Protein AF-A0A2G9RFX0-F1 (afdb_monomer_lite)

Organism: Aquarana catesbeiana (NCBI:txid8400)

Secondary structure (DSSP, 8-state):
-HHHHHHTT-HHHHHHHHHHHHTT-EEETTEEE---TT--------TTS-SS-HHHHHHHHHHHHHHHHHHHHHHTSS----HHHHHHHHHHHHHHHHHHHHT--TTS--SSHHHHHHHHHHHHHHHHHH--TT--EEEEEEETTEEEEEEEE-TTTTTS------S-SSS--EEEEEESS------------PPP-SS-SEEEEEEEE-S--BTTB-S-EEEEEEEEE-SSSSS-SSEEEEEEPPTT--B-HHHHHHHHHTTSSSEEEEETTTEEEEEES---S-EEEEEEE-

Foldseek 3Di:
DLLVCLVVVPCVVNVVVLVVVVVQWDQPPLATWHDDPPPDPDDCDPPPDQPDDLVRLQRLLSNLQSLLSNVVVVVVDPDPDDPVVVVVSLSRSVRSLVVNVVQADPVRAHNDPNSRVSNVNSNVSSVVVQDDPFWWKKKFKAWPVGTQDIDIDTPVCVVPDDDGDDPDPDTDMDIDMDTDGDDDDDDDDDDDDPDDPPDDQKDKDKDWDDPDQDPNDDQKIKIKIKMAGNDPDQKDAKDKDKDADDPPKDWDPVQQVVCCVVVVFVDWDADPRRMIITIHGMHRGIDMRMTMMD

pLDDT: mean 86.38, std 11.1, range [45.41, 96.12]

Radius of gyration: 25.16 Å; chains: 1; bounding box: 64×41×81 Å

InterPro domains:
  IPR008930 Terpenoid cyclases/protein prenyltransferase alpha-alpha toroid [SSF48239] (4-130)
  IPR009048 Alpha-macroglobulin, receptor-binding [PF07677] (235-291)
  IPR011626 Alpha-macroglobulin-like, TED domain [PF07678] (4-124)
  IPR036595 Alpha-macroglobulin, receptor-binding domain superfamily [G3DSA:2.60.40.690] (198-293)
  IPR036595 Alpha-macroglobulin, receptor-binding domain superfamily [SSF49410] (201-289)
  IPR050473 Alpha-2-macroglobulin/Complement system [PTHR11412] (4-286)

Structure (mmCIF, N/CA/C/O backbone):
data_AF-A0A2G9RFX0-F1
#
_entry.id   AF-A0A2G9RFX0-F1
#
loop_
_atom_site.group_PDB
_atom_site.id
_atom_site.type_symbol
_atom_site.label_atom_id
_atom_site.label_alt_id
_atom_site.label_comp_id
_atom_site.label_asym_id
_atom_site.label_entity_id
_atom_site.label_seq_id
_atom_site.pdbx_PDB_ins_code
_atom_site.Cartn_x
_atom_site.Cartn_y
_atom_site.Cartn_z
_atom_site.occupancy
_atom_site.B_iso_or_equiv
_atom_site.auth_seq_id
_atom_site.auth_comp_id
_atom_site.auth_asym_id
_atom_site.auth_atom_id
_atom_site.pdbx_PDB_model_num
ATOM 1 N N . MET A 1 1 ? 8.075 10.271 15.304 1.00 87.19 1 MET A N 1
ATOM 2 C CA . MET A 1 1 ? 8.408 10.742 16.669 1.00 87.19 1 MET A CA 1
ATOM 3 C C . MET A 1 1 ? 7.360 10.330 17.706 1.00 87.19 1 MET A C 1
ATOM 5 O O . MET A 1 1 ? 7.721 9.593 18.610 1.00 87.19 1 MET A O 1
ATOM 9 N N . LEU A 1 2 ? 6.076 10.698 17.555 1.00 92.69 2 LEU A N 1
ATOM 10 C CA . LEU A 1 2 ? 5.000 10.317 18.495 1.00 92.69 2 LEU A CA 1
ATOM 11 C C . LEU A 1 2 ? 5.008 8.823 18.878 1.00 92.69 2 LEU A C 1
ATOM 13 O O . LEU A 1 2 ? 5.023 8.480 20.059 1.00 92.69 2 LEU A O 1
ATOM 17 N N . ASN A 1 3 ? 5.032 7.933 17.879 1.00 92.56 3 ASN A N 1
ATOM 18 C CA . ASN A 1 3 ? 5.032 6.489 18.118 1.00 92.56 3 ASN A CA 1
ATOM 19 C C . ASN A 1 3 ? 6.257 6.028 18.930 1.00 92.56 3 ASN A C 1
ATOM 21 O O . ASN A 1 3 ? 6.120 5.169 19.790 1.00 92.56 3 ASN A O 1
ATOM 25 N N . ALA A 1 4 ? 7.433 6.628 18.723 1.00 94.38 4 ALA A N 1
ATOM 26 C CA . ALA A 1 4 ? 8.634 6.280 19.483 1.00 94.38 4 ALA A CA 1
ATOM 27 C C . ALA A 1 4 ? 8.479 6.633 20.971 1.00 94.38 4 ALA A C 1
ATOM 29 O O . ALA A 1 4 ? 8.714 5.781 21.822 1.00 94.38 4 ALA A O 1
ATOM 30 N N . PHE A 1 5 ? 7.988 7.837 21.286 1.00 94.56 5 PHE A N 1
ATOM 31 C CA . PHE A 1 5 ? 7.697 8.223 22.673 1.00 94.56 5 PHE A CA 1
ATOM 32 C C . PHE A 1 5 ? 6.603 7.363 23.307 1.00 94.56 5 PHE A C 1
ATOM 34 O O . PHE A 1 5 ? 6.696 7.024 24.482 1.00 94.56 5 PHE A O 1
ATOM 41 N N . THR A 1 6 ? 5.603 6.953 22.522 1.00 91.50 6 THR A N 1
ATOM 42 C CA . THR A 1 6 ? 4.553 6.036 22.991 1.00 91.50 6 THR A CA 1
ATOM 43 C C . THR A 1 6 ? 5.134 4.681 23.380 1.00 91.50 6 THR A C 1
ATOM 45 O O . THR A 1 6 ? 4.859 4.186 24.467 1.00 91.50 6 THR A O 1
ATOM 48 N N . MET A 1 7 ? 5.971 4.098 22.521 1.00 90.81 7 MET A N 1
ATOM 49 C CA . MET A 1 7 ? 6.618 2.808 22.784 1.00 90.81 7 MET A CA 1
ATOM 50 C C . MET A 1 7 ? 7.593 2.886 23.966 1.00 90.81 7 MET A C 1
ATOM 52 O O . MET A 1 7 ? 7.742 1.912 24.694 1.00 90.81 7 MET A O 1
ATOM 56 N N . ALA A 1 8 ? 8.221 4.047 24.179 1.00 92.00 8 ALA A N 1
ATOM 57 C CA . ALA A 1 8 ? 9.103 4.307 25.315 1.00 92.00 8 ALA A CA 1
ATOM 58 C C . ALA A 1 8 ? 8.360 4.649 26.625 1.00 92.00 8 ALA A C 1
ATOM 60 O O . ALA A 1 8 ? 9.007 4.800 27.656 1.00 92.00 8 ALA A O 1
ATOM 61 N N . GLY A 1 9 ? 7.030 4.803 26.605 1.00 87.81 9 GLY A N 1
ATOM 62 C CA . GLY A 1 9 ? 6.242 5.183 27.786 1.00 87.81 9 GLY A CA 1
ATOM 63 C C . GLY A 1 9 ? 6.430 6.638 28.243 1.00 87.81 9 GLY A C 1
ATOM 64 O O . GLY A 1 9 ? 6.033 6.987 29.350 1.00 87.81 9 GLY A O 1
ATOM 65 N N . LEU A 1 10 ? 7.012 7.501 27.405 1.00 91.00 10 LEU A N 1
ATOM 66 C CA . LEU A 1 10 ? 7.328 8.893 27.739 1.00 91.00 10 LEU A CA 1
ATOM 67 C C . LEU A 1 10 ? 6.124 9.815 27.467 1.00 91.00 10 LEU A C 1
ATOM 69 O O . LEU A 1 10 ? 6.067 10.509 26.445 1.00 91.00 10 LEU A O 1
ATOM 73 N N . SER A 1 11 ? 5.135 9.797 28.368 1.00 87.25 11 SER A N 1
ATOM 74 C CA . SER A 1 11 ? 3.881 10.566 28.245 1.00 87.25 11 SER A CA 1
ATOM 75 C C . SER A 1 11 ? 4.103 12.078 28.144 1.00 87.25 11 SER A C 1
ATOM 77 O O . SER A 1 11 ? 3.442 12.732 27.339 1.00 87.25 11 SER A O 1
ATOM 79 N N . GLU A 1 12 ? 5.091 12.610 28.866 1.00 92.50 12 GLU A N 1
ATOM 80 C CA . GLU A 1 12 ? 5.456 14.035 28.886 1.00 92.50 12 GLU A CA 1
ATOM 81 C C . GLU A 1 12 ? 5.779 14.606 27.495 1.00 92.50 12 GLU A C 1
ATOM 83 O O . GLU A 1 12 ? 5.426 15.744 27.190 1.00 92.50 12 GLU A O 1
ATOM 88 N N . TYR A 1 13 ? 6.379 13.797 26.615 1.00 93.69 13 TYR A N 1
ATOM 89 C CA . TYR A 1 13 ? 6.660 14.175 25.228 1.00 93.69 13 TYR A CA 1
ATOM 90 C C . TYR A 1 13 ? 5.559 13.716 24.268 1.00 93.69 13 TYR A C 1
ATOM 92 O O . TYR A 1 13 ? 5.268 14.388 23.275 1.00 93.69 13 TYR A O 1
ATOM 100 N N . ARG A 1 14 ? 4.928 12.568 24.543 1.00 92.12 14 ARG A N 1
ATOM 101 C CA . ARG A 1 14 ? 3.870 11.995 23.702 1.00 92.12 14 ARG A CA 1
ATOM 102 C C . ARG A 1 14 ? 2.624 12.878 23.672 1.00 92.12 14 ARG A C 1
ATOM 104 O O . ARG A 1 14 ? 2.133 13.189 22.590 1.00 92.12 14 ARG A O 1
ATOM 111 N N . ASP A 1 15 ? 2.103 13.257 24.831 1.00 90.69 15 ASP A N 1
ATOM 112 C CA . ASP A 1 15 ? 0.803 13.917 24.970 1.00 90.69 15 ASP A CA 1
ATOM 113 C C . ASP A 1 15 ? 0.730 15.295 24.289 1.00 90.69 15 ASP A C 1
ATOM 115 O O . ASP A 1 15 ? -0.216 15.514 23.520 1.00 90.69 15 ASP A O 1
ATOM 119 N N . PRO A 1 16 ? 1.720 16.203 24.432 1.00 94.69 16 PRO A N 1
ATOM 120 C CA . PRO A 1 16 ? 1.698 17.469 23.699 1.00 94.69 16 PRO A CA 1
ATOM 121 C C . PRO A 1 16 ? 1.815 17.268 22.181 1.00 94.69 16 PRO A C 1
ATOM 123 O O . PRO A 1 16 ? 1.144 17.959 21.408 1.00 94.69 16 PRO A O 1
ATOM 126 N N . LEU A 1 17 ? 2.615 16.294 21.727 1.00 94.12 17 LEU A N 1
ATOM 127 C CA . LEU A 1 17 ? 2.721 15.962 20.304 1.00 94.12 17 LEU A CA 1
ATOM 128 C C . LEU A 1 17 ? 1.413 15.390 19.757 1.00 94.12 17 LEU A C 1
ATOM 130 O O . LEU A 1 17 ? 0.977 15.792 18.678 1.00 94.12 17 LEU A O 1
ATOM 134 N N . LYS A 1 18 ? 0.762 14.497 20.508 1.00 92.44 18 LYS A N 1
ATOM 135 C CA . LYS A 1 18 ? -0.544 13.937 20.156 1.00 92.44 18 LYS A CA 1
ATOM 136 C C . LYS A 1 18 ? -1.582 15.046 20.030 1.00 92.44 18 LYS A C 1
ATOM 138 O O . LYS A 1 18 ? -2.282 15.096 19.025 1.00 92.44 18 LYS A O 1
ATOM 143 N N . ALA A 1 19 ? -1.642 15.971 20.988 1.00 92.88 19 ALA A N 1
ATOM 144 C CA . ALA A 1 19 ? -2.561 17.105 20.937 1.00 92.88 19 ALA A CA 1
ATOM 145 C C . ALA A 1 19 ? -2.330 17.982 19.694 1.00 92.88 19 ALA A C 1
ATOM 147 O O . ALA A 1 19 ? -3.286 18.379 19.027 1.00 92.88 19 ALA A O 1
ATOM 148 N N . LYS A 1 20 ? -1.066 18.245 19.335 1.00 94.50 20 LYS A N 1
ATOM 149 C CA . LYS A 1 20 ? -0.719 18.989 18.115 1.00 94.50 20 LYS A CA 1
ATOM 150 C C . LYS A 1 20 ? -1.147 18.248 16.845 1.00 94.50 20 LYS A C 1
ATOM 152 O O . LYS A 1 20 ? -1.668 18.879 15.932 1.00 94.50 20 LYS A O 1
ATOM 157 N N . LEU A 1 21 ? -0.949 16.932 16.787 1.00 93.25 21 LEU A N 1
ATOM 158 C CA . LEU A 1 21 ? -1.328 16.111 15.634 1.00 93.25 21 LEU A CA 1
ATOM 159 C C . LEU A 1 21 ? -2.844 15.970 15.494 1.00 93.25 21 LEU A C 1
ATOM 161 O O . LEU A 1 21 ? -3.352 16.061 14.383 1.00 93.25 21 LEU A O 1
ATOM 165 N N . MET A 1 22 ? -3.581 15.830 16.597 1.00 93.31 22 MET A N 1
ATOM 166 C CA . MET A 1 22 ? -5.048 15.769 16.562 1.00 93.31 22 MET A CA 1
ATOM 167 C C . MET A 1 22 ? -5.669 17.065 16.025 1.00 93.31 22 MET A C 1
ATOM 169 O O . MET A 1 22 ? -6.687 17.007 15.348 1.00 93.31 22 MET A O 1
ATOM 173 N N . LYS A 1 23 ? -5.034 18.228 16.237 1.00 94.50 23 LYS A N 1
ATOM 174 C CA . LYS A 1 23 ? -5.459 19.498 15.614 1.00 94.50 23 LYS A CA 1
ATOM 175 C C . LYS A 1 23 ? -5.251 19.542 14.096 1.00 94.50 23 LYS A C 1
ATOM 177 O O . LYS A 1 23 ? -5.893 20.344 13.433 1.00 94.50 23 LYS A O 1
ATOM 182 N N . LYS A 1 24 ? -4.344 18.720 13.565 1.00 94.19 24 LYS A N 1
ATOM 183 C CA . LYS A 1 24 ? -4.054 18.597 12.128 1.00 94.19 24 LYS A CA 1
ATOM 184 C C . LYS A 1 24 ? -4.773 17.413 11.474 1.00 94.19 24 LYS A C 1
ATOM 186 O O . LYS A 1 24 ? -4.497 17.104 10.321 1.00 94.19 24 LYS A O 1
ATOM 191 N N . ALA A 1 25 ? -5.625 16.710 12.218 1.00 94.25 25 ALA A N 1
ATOM 192 C CA . ALA A 1 25 ? -6.353 15.570 11.690 1.00 94.25 25 ALA A CA 1
ATOM 193 C C . ALA A 1 25 ? -7.368 16.035 10.640 1.00 94.25 25 ALA A C 1
ATOM 195 O O . ALA A 1 25 ? -8.105 16.998 10.861 1.00 94.25 25 ALA A O 1
ATOM 196 N N . ILE A 1 26 ? -7.418 15.330 9.518 1.00 93.75 26 ILE A N 1
ATOM 197 C CA . ILE A 1 26 ? -8.398 15.559 8.464 1.00 93.75 26 ILE A CA 1
ATOM 198 C C . ILE A 1 26 ? -9.572 14.629 8.736 1.00 93.75 26 ILE A C 1
ATOM 200 O O . ILE A 1 26 ? -9.393 13.419 8.851 1.00 93.75 26 ILE A O 1
ATOM 204 N N . VAL A 1 27 ? -10.770 15.202 8.856 1.00 94.38 27 VAL A N 1
ATOM 205 C CA . VAL A 1 27 ? -12.015 14.451 9.048 1.00 94.38 27 VAL A CA 1
ATOM 206 C C . VAL A 1 27 ? -12.832 14.563 7.771 1.00 94.38 27 VAL A C 1
ATOM 208 O O . VAL A 1 27 ? -13.332 15.639 7.443 1.00 94.38 27 VAL A O 1
ATOM 211 N N . LYS A 1 28 ? -12.944 13.459 7.031 1.00 89.69 28 LYS A N 1
ATOM 212 C CA . LYS A 1 28 ? -13.636 13.415 5.738 1.00 89.69 28 LYS A CA 1
ATOM 213 C C . LYS A 1 28 ? -14.320 12.064 5.545 1.00 89.69 28 LYS A C 1
ATOM 215 O O . LYS A 1 28 ? -13.748 11.031 5.882 1.00 89.69 28 LYS A O 1
ATOM 220 N N . ASP A 1 29 ? -15.547 12.065 5.026 1.00 85.88 29 ASP A N 1
ATOM 221 C CA . ASP A 1 29 ? -16.313 10.855 4.673 1.00 85.88 29 ASP A CA 1
ATOM 222 C C . ASP A 1 29 ? -16.409 9.816 5.810 1.00 85.88 29 ASP A C 1
ATOM 224 O O . ASP A 1 29 ? -16.276 8.606 5.589 1.00 85.88 29 ASP A O 1
ATOM 228 N N . GLY A 1 30 ? -16.582 10.305 7.046 1.00 87.12 30 GLY A N 1
ATOM 229 C CA . GLY A 1 30 ? -16.662 9.483 8.261 1.00 87.12 30 GLY A CA 1
ATOM 230 C C . GLY A 1 30 ? -15.339 8.828 8.673 1.00 87.12 30 GLY A C 1
ATOM 231 O O . GLY A 1 30 ? -15.341 7.881 9.456 1.00 87.12 30 GLY A O 1
ATOM 232 N N . THR A 1 31 ? -14.217 9.297 8.132 1.00 93.50 31 THR A N 1
ATOM 233 C CA . THR A 1 31 ? -12.878 8.770 8.397 1.00 93.50 31 THR A CA 1
ATOM 234 C C . THR A 1 31 ? -11.926 9.861 8.876 1.00 93.50 31 THR A C 1
ATOM 236 O O . THR A 1 31 ? -12.178 11.048 8.656 1.00 93.50 31 THR A O 1
ATOM 239 N N . ILE A 1 32 ? -10.852 9.454 9.559 1.00 95.00 32 ILE A N 1
ATOM 240 C CA . ILE A 1 32 ? -9.832 10.359 10.102 1.00 95.00 32 ILE A CA 1
ATOM 241 C C . ILE A 1 32 ? -8.459 9.946 9.582 1.00 95.00 32 ILE A C 1
ATOM 243 O O . ILE A 1 32 ? -8.074 8.784 9.721 1.00 95.00 32 ILE A O 1
ATOM 247 N N . HIS A 1 33 ? -7.695 10.896 9.053 1.00 94.44 33 HIS A N 1
ATOM 248 C CA . HIS A 1 33 ? -6.338 10.646 8.566 1.00 94.44 33 HIS A CA 1
ATOM 249 C C . HIS A 1 33 ? -5.437 11.878 8.653 1.00 94.44 33 HIS A C 1
ATOM 251 O O . HIS A 1 33 ? -5.865 12.959 9.063 1.00 94.44 33 HIS A O 1
ATOM 257 N N . TRP A 1 34 ? -4.161 11.695 8.308 1.00 93.25 34 TRP A N 1
ATOM 258 C CA . TRP A 1 34 ? -3.150 12.749 8.309 1.00 93.25 34 TRP A CA 1
ATOM 259 C C . TRP A 1 34 ? -2.421 12.802 6.974 1.00 93.25 34 TRP A C 1
ATOM 261 O O . TRP A 1 34 ? -2.008 11.776 6.434 1.00 93.25 34 TRP A O 1
ATOM 271 N N . GLU A 1 35 ? -2.215 14.022 6.491 1.00 88.94 35 GLU A N 1
ATOM 272 C CA . GLU A 1 35 ? -1.484 14.320 5.263 1.00 88.94 35 GLU A CA 1
ATOM 273 C C . GLU A 1 35 ? -0.307 15.254 5.560 1.00 88.94 35 GLU A C 1
ATOM 275 O O . GLU A 1 35 ? -0.244 15.894 6.618 1.00 88.94 35 GLU A O 1
ATOM 280 N N . ARG A 1 36 ? 0.657 15.309 4.639 1.00 85.94 36 ARG A N 1
ATOM 281 C CA . ARG A 1 36 ? 1.779 16.245 4.735 1.00 85.94 36 ARG A CA 1
ATOM 282 C C . ARG A 1 36 ? 1.368 17.626 4.221 1.00 85.94 36 ARG A C 1
ATOM 284 O O . ARG A 1 36 ? 0.564 17.739 3.305 1.00 85.94 36 ARG A O 1
ATOM 291 N N . GLU A 1 37 ? 1.935 18.677 4.808 1.00 79.88 37 GLU A N 1
ATOM 292 C CA . GLU A 1 37 ? 1.616 20.072 4.450 1.00 79.88 37 GLU A CA 1
ATOM 293 C C . GLU A 1 37 ? 2.191 20.487 3.090 1.00 79.88 37 GLU A C 1
ATOM 295 O O . GLU A 1 37 ? 1.665 21.388 2.447 1.00 79.88 37 GLU A O 1
ATOM 300 N N . ASP A 1 38 ? 3.261 19.829 2.650 1.00 70.81 38 ASP A N 1
ATOM 301 C CA . ASP A 1 38 ? 3.983 20.082 1.404 1.00 70.81 38 ASP A CA 1
ATOM 302 C C . ASP A 1 38 ? 3.454 19.249 0.230 1.00 70.81 38 ASP A C 1
ATOM 304 O O . ASP A 1 38 ? 4.170 19.036 -0.749 1.00 70.81 38 ASP A O 1
ATOM 308 N N . MET A 1 39 ? 2.216 18.749 0.312 1.00 62.34 39 MET A N 1
ATOM 309 C CA . MET A 1 39 ? 1.646 17.959 -0.771 1.00 62.34 39 MET A CA 1
ATOM 310 C C . MET A 1 39 ? 1.589 18.823 -2.043 1.00 62.34 39 MET A C 1
ATOM 312 O O . MET A 1 39 ? 0.899 19.849 -2.044 1.00 62.34 39 MET A O 1
ATOM 316 N N . PRO A 1 40 ? 2.294 18.449 -3.132 1.00 58.44 40 PRO A N 1
ATOM 317 C CA . PRO A 1 40 ? 2.108 19.130 -4.403 1.00 58.44 40 PRO A CA 1
ATOM 318 C C . PRO A 1 40 ? 0.633 19.008 -4.760 1.00 58.44 40 PRO A C 1
ATOM 320 O O . PRO A 1 40 ? 0.044 17.945 -4.552 1.00 58.44 40 PRO A O 1
ATOM 323 N N . SER A 1 41 ? 0.035 20.099 -5.246 1.00 54.97 41 SER A N 1
ATOM 324 C CA . SER A 1 41 ? -1.381 20.124 -5.601 1.00 54.97 41 SER A CA 1
ATOM 325 C C . SER A 1 41 ? -1.670 18.904 -6.462 1.00 54.97 41 SER A C 1
ATOM 327 O O . SER A 1 41 ? -1.127 18.791 -7.566 1.00 54.97 41 SER A O 1
ATOM 329 N N . LEU A 1 42 ? -2.452 17.965 -5.926 1.00 52.81 42 LEU A N 1
ATOM 330 C CA . LEU A 1 42 ? -2.857 16.783 -6.663 1.00 52.81 42 LEU A CA 1
ATOM 331 C C . LEU A 1 42 ? -3.594 17.297 -7.901 1.00 52.81 42 LEU A C 1
ATOM 333 O O . LEU A 1 42 ? -4.710 17.807 -7.810 1.00 52.81 42 LEU A O 1
ATOM 337 N N . TRP A 1 43 ? -2.955 17.184 -9.067 1.00 52.03 43 TRP A N 1
ATOM 338 C CA . TRP A 1 43 ? -3.672 17.152 -10.336 1.00 52.03 43 TRP A CA 1
ATOM 339 C C . TRP A 1 43 ? -4.804 16.130 -10.201 1.00 52.03 43 TRP A C 1
ATOM 341 O O . TRP A 1 43 ? -4.653 15.207 -9.396 1.00 52.03 43 TRP A O 1
ATOM 351 N N . PRO A 1 44 ? -5.923 16.258 -10.935 1.00 54.91 44 PRO A N 1
ATOM 352 C CA . PRO A 1 44 ? -6.998 15.274 -10.885 1.00 54.91 44 PRO A CA 1
ATOM 353 C C . PRO A 1 44 ? -6.451 13.895 -11.282 1.00 54.91 44 PRO A C 1
ATOM 355 O O . PRO A 1 44 ? -6.427 13.520 -12.452 1.00 54.91 44 PRO A O 1
ATOM 358 N N . VAL A 1 45 ? -5.960 13.147 -10.293 1.00 55.41 45 VAL A N 1
ATOM 359 C CA . VAL A 1 45 ? -5.561 11.759 -10.434 1.00 55.41 45 VAL A CA 1
ATOM 360 C C . VAL A 1 45 ? -6.859 11.008 -10.654 1.00 55.41 45 VAL A C 1
ATOM 362 O O . VAL A 1 45 ? -7.799 11.176 -9.868 1.00 55.41 45 VAL A O 1
ATOM 365 N N . PRO A 1 46 ? -6.961 10.222 -11.734 1.00 57.22 46 PRO A N 1
ATOM 366 C CA . PRO A 1 46 ? -8.153 9.439 -11.955 1.00 57.22 46 PRO A CA 1
ATOM 367 C C . PRO A 1 46 ? -8.454 8.596 -10.718 1.00 57.22 46 PRO A C 1
ATOM 369 O O . PRO A 1 46 ? -7.539 8.040 -10.111 1.00 57.22 46 PRO A O 1
ATOM 372 N N . PHE A 1 47 ? -9.733 8.477 -10.365 1.00 55.56 47 PHE A N 1
ATOM 373 C CA . PHE A 1 47 ? -10.189 7.836 -9.125 1.00 55.56 47 PHE A CA 1
ATOM 374 C C . PHE A 1 47 ? -9.710 6.379 -8.931 1.00 55.56 47 PHE A C 1
ATOM 376 O O . PHE A 1 47 ? -9.867 5.821 -7.849 1.00 55.56 47 PHE A O 1
ATOM 383 N N . PHE A 1 48 ? -9.157 5.753 -9.976 1.00 55.38 48 PHE A N 1
ATOM 384 C CA . PHE A 1 48 ? -8.574 4.410 -9.959 1.00 55.38 48 PHE A CA 1
ATOM 385 C C . PHE A 1 48 ? -7.098 4.314 -9.598 1.00 55.38 48 PHE A C 1
ATOM 387 O O . PHE A 1 48 ? -6.619 3.205 -9.354 1.00 55.38 48 PHE A O 1
ATOM 394 N N . LEU A 1 49 ? -6.347 5.412 -9.619 1.00 57.66 49 LEU A N 1
ATOM 395 C CA . LEU A 1 49 ? -4.979 5.388 -9.113 1.00 57.66 49 LEU A CA 1
ATOM 396 C C . LEU A 1 49 ? -5.005 5.398 -7.578 1.00 57.66 49 LEU A C 1
ATOM 398 O O . LEU A 1 49 ? -5.981 5.877 -6.997 1.00 57.66 49 LEU A O 1
ATOM 402 N N . PRO A 1 50 ? -3.969 4.854 -6.903 1.00 56.06 50 PRO A N 1
ATOM 403 C CA . PRO A 1 50 ? -3.872 4.923 -5.450 1.00 56.06 50 PRO A CA 1
ATOM 404 C C . PRO A 1 50 ? -4.089 6.366 -4.999 1.00 56.06 50 PRO A C 1
ATOM 406 O O . PRO A 1 50 ? -3.350 7.261 -5.403 1.00 56.06 50 PRO A O 1
ATOM 409 N N . ILE A 1 51 ? -5.142 6.576 -4.210 1.00 57.66 51 ILE A N 1
ATOM 410 C CA . ILE A 1 51 ? -5.650 7.917 -3.898 1.00 57.66 51 ILE A CA 1
ATOM 411 C C . ILE A 1 51 ? -4.625 8.693 -3.055 1.00 57.66 51 ILE A C 1
ATOM 413 O O . ILE A 1 51 ? -4.561 9.918 -3.132 1.00 57.66 51 ILE A O 1
ATOM 417 N N . TYR A 1 52 ? -3.788 7.982 -2.291 1.00 64.00 52 TYR A N 1
ATOM 418 C CA . TYR A 1 52 ? -2.830 8.574 -1.366 1.00 64.00 52 TYR A CA 1
ATOM 419 C C . TYR A 1 52 ? -1.432 7.981 -1.514 1.00 64.00 52 TYR A C 1
ATOM 421 O O . TYR A 1 52 ? -1.254 6.782 -1.755 1.00 64.00 52 TYR A O 1
ATOM 429 N N . ALA A 1 53 ? -0.432 8.848 -1.357 1.00 71.12 53 ALA A N 1
ATOM 430 C CA . ALA A 1 53 ? 0.962 8.460 -1.418 1.00 71.12 53 ALA A CA 1
ATOM 431 C C . ALA A 1 53 ? 1.370 7.619 -0.180 1.00 71.12 53 ALA A C 1
ATOM 433 O O . ALA A 1 53 ? 0.691 7.612 0.854 1.00 71.12 53 ALA A O 1
ATOM 434 N N . PRO A 1 54 ? 2.474 6.854 -0.289 1.00 79.00 54 PRO A N 1
ATOM 435 C CA . PRO A 1 54 ? 3.006 6.021 0.793 1.00 79.00 54 PRO A CA 1
ATOM 436 C C . PRO A 1 54 ? 3.104 6.722 2.159 1.00 79.00 54 PRO A C 1
ATOM 438 O O . PRO A 1 54 ? 2.724 6.167 3.190 1.00 79.00 54 PRO A O 1
ATOM 441 N N . ALA A 1 55 ? 3.558 7.977 2.172 1.00 84.69 55 ALA A N 1
ATOM 442 C CA . ALA A 1 55 ? 3.837 8.717 3.400 1.00 84.69 55 ALA A CA 1
ATOM 443 C C . ALA A 1 55 ? 2.577 8.982 4.242 1.00 84.69 55 ALA A C 1
ATOM 445 O O . ALA A 1 55 ? 2.622 8.919 5.468 1.00 84.69 55 ALA A O 1
ATOM 446 N N . GLU A 1 56 ? 1.443 9.253 3.605 1.00 88.75 56 GLU A N 1
ATOM 447 C CA . GLU A 1 56 ? 0.161 9.561 4.239 1.00 88.75 56 GLU A CA 1
ATOM 448 C C . GLU A 1 56 ? -0.419 8.303 4.903 1.00 88.75 56 GLU A C 1
ATOM 450 O O . GLU A 1 56 ? -0.891 8.341 6.048 1.00 88.75 56 GLU A O 1
ATOM 455 N N . VAL A 1 57 ? -0.282 7.157 4.223 1.00 91.69 57 VAL A N 1
ATOM 456 C CA . VAL A 1 57 ? -0.592 5.837 4.786 1.00 91.69 57 VAL A CA 1
ATOM 457 C C . VAL A 1 57 ? 0.282 5.567 6.002 1.00 91.69 57 VAL A C 1
ATOM 459 O O . VAL A 1 57 ? -0.230 5.227 7.070 1.00 91.69 57 VAL A O 1
ATOM 462 N N . GLN A 1 58 ? 1.590 5.783 5.876 1.00 91.81 58 GLN A N 1
ATOM 463 C CA . GLN A 1 58 ? 2.547 5.552 6.949 1.00 91.81 58 GLN A CA 1
ATOM 464 C C . GLN A 1 58 ? 2.267 6.420 8.186 1.00 91.81 58 GLN A C 1
ATOM 466 O O . GLN A 1 58 ? 2.240 5.911 9.310 1.00 91.81 58 GLN A O 1
ATOM 471 N N . LEU A 1 59 ? 2.039 7.725 7.996 1.00 92.31 59 LEU A N 1
ATOM 472 C CA . LEU A 1 59 ? 1.732 8.675 9.069 1.00 92.31 59 LEU A CA 1
ATOM 473 C C . LEU A 1 59 ? 0.471 8.260 9.826 1.00 92.31 59 LEU A C 1
ATOM 475 O O . LEU A 1 59 ? 0.483 8.152 11.057 1.00 92.31 59 LEU A O 1
ATOM 479 N N . THR A 1 60 ? -0.595 7.968 9.083 1.00 95.44 60 THR A N 1
ATOM 480 C CA . THR A 1 60 ? -1.884 7.565 9.646 1.00 95.44 60 THR A CA 1
ATOM 481 C C . THR A 1 60 ? -1.783 6.213 10.364 1.00 95.44 60 THR A C 1
ATOM 483 O O . THR A 1 60 ? -2.310 6.049 11.467 1.00 95.44 60 THR A O 1
ATOM 486 N N . ALA A 1 61 ? -1.020 5.263 9.815 1.00 96.06 61 ALA A N 1
ATOM 487 C CA . ALA A 1 61 ? -0.771 3.964 10.434 1.00 96.06 61 ALA A CA 1
ATOM 488 C C . ALA A 1 61 ? 0.007 4.074 11.752 1.00 96.06 61 ALA A C 1
ATOM 490 O O . ALA A 1 61 ? -0.358 3.433 12.740 1.00 96.06 61 ALA A O 1
ATOM 491 N N . TYR A 1 62 ? 1.043 4.917 11.813 1.00 95.94 62 TYR A N 1
ATOM 492 C CA . TYR A 1 62 ? 1.760 5.174 13.064 1.00 95.94 62 TYR A CA 1
ATOM 493 C C . TYR A 1 62 ? 0.882 5.842 14.120 1.00 95.94 62 TYR A C 1
ATOM 495 O O . TYR A 1 62 ? 1.070 5.579 15.310 1.00 95.94 62 TYR A O 1
ATOM 503 N N . MET A 1 63 ? -0.068 6.683 13.706 1.00 95.75 63 MET A N 1
ATOM 504 C CA . MET A 1 63 ? -1.023 7.289 14.625 1.00 95.75 63 MET A CA 1
ATOM 505 C C . MET A 1 63 ? -1.945 6.231 15.239 1.00 95.75 63 MET A C 1
ATOM 507 O O . MET A 1 63 ? -2.056 6.165 16.464 1.00 95.75 63 MET A O 1
ATOM 511 N N . LEU A 1 64 ? -2.526 5.344 14.422 1.00 96.12 64 LEU A N 1
ATOM 512 C CA . LEU A 1 64 ? -3.329 4.226 14.925 1.00 96.12 64 LEU A CA 1
ATOM 513 C C . LEU A 1 64 ? -2.505 3.311 15.842 1.00 96.12 64 LEU A C 1
ATOM 515 O O . LEU A 1 64 ? -2.952 2.971 16.935 1.00 96.12 64 LEU A O 1
ATOM 519 N N . LEU A 1 65 ? -1.280 2.960 15.441 1.00 95.38 65 LEU A N 1
ATOM 520 C CA . LEU A 1 65 ? -0.395 2.118 16.244 1.00 95.38 65 LEU A CA 1
ATOM 521 C C . LEU A 1 65 ? -0.107 2.746 17.617 1.00 95.38 65 LEU A C 1
ATOM 523 O O . LEU A 1 65 ? -0.226 2.070 18.638 1.00 95.38 65 LEU A O 1
ATOM 527 N N . SER A 1 66 ? 0.199 4.044 17.653 1.00 94.25 66 SER A N 1
ATOM 528 C CA . SER A 1 66 ? 0.402 4.796 18.895 1.00 94.25 66 SER A CA 1
ATOM 529 C C . SER A 1 66 ? -0.852 4.778 19.781 1.00 94.25 66 SER A C 1
ATOM 531 O O . SER A 1 66 ? -0.750 4.477 20.968 1.00 94.25 66 SER A O 1
ATOM 533 N N . MET A 1 67 ? -2.044 4.995 19.214 1.00 92.69 67 MET A N 1
ATOM 534 C CA . MET A 1 67 ? -3.303 4.929 19.971 1.00 92.69 67 MET A CA 1
ATOM 535 C C . MET A 1 67 ? -3.566 3.533 20.561 1.00 92.69 67 MET A C 1
ATOM 537 O O . MET A 1 67 ? -3.972 3.421 21.720 1.00 92.69 67 MET A O 1
ATOM 541 N N . THR A 1 68 ? -3.315 2.466 19.793 1.00 91.69 68 THR A N 1
ATOM 542 C CA . THR A 1 68 ? -3.503 1.086 20.276 1.00 91.69 68 THR A CA 1
ATOM 543 C C . THR A 1 68 ? -2.546 0.744 21.418 1.00 91.69 68 THR A C 1
ATOM 545 O O . THR A 1 68 ? -2.952 0.128 22.406 1.00 91.69 68 THR A O 1
ATOM 548 N N . GLU A 1 69 ? -1.291 1.190 21.326 1.00 90.12 69 GLU A N 1
ATOM 549 C CA . GLU A 1 69 ? -0.277 0.949 22.350 1.00 90.12 69 GLU A CA 1
ATOM 550 C C . GLU A 1 69 ? -0.548 1.753 23.627 1.00 90.12 69 GLU A C 1
ATOM 552 O O . GLU A 1 69 ? -0.423 1.217 24.725 1.00 90.12 69 GLU A O 1
ATOM 557 N N . GLU A 1 70 ? -1.001 3.003 23.506 1.00 87.38 70 GLU A N 1
ATOM 558 C CA . GLU A 1 70 ? -1.432 3.808 24.652 1.00 87.38 70 GLU A CA 1
ATOM 559 C C . GLU A 1 70 ? -2.533 3.097 25.447 1.00 87.38 70 GLU A C 1
ATOM 561 O O . GLU A 1 70 ? -2.436 2.969 26.666 1.00 87.38 70 GLU A O 1
ATOM 566 N N . ILE A 1 71 ? -3.559 2.570 24.773 1.00 83.75 71 ILE A N 1
ATOM 567 C CA . ILE A 1 71 ? -4.648 1.859 25.458 1.00 83.75 71 ILE A CA 1
ATOM 568 C C . ILE A 1 71 ? -4.154 0.550 26.080 1.00 83.75 71 ILE A C 1
ATOM 570 O O . ILE A 1 71 ? -4.600 0.177 27.168 1.00 83.75 71 ILE A O 1
ATOM 574 N N . ARG A 1 72 ? -3.213 -0.143 25.431 1.00 83.12 72 ARG A N 1
ATOM 575 C CA . ARG A 1 72 ? -2.576 -1.336 26.001 1.00 83.12 72 ARG A CA 1
ATOM 576 C C . ARG A 1 72 ? -1.843 -1.012 27.304 1.00 83.12 72 ARG A C 1
ATOM 578 O O . ARG A 1 72 ? -1.965 -1.771 28.260 1.00 83.12 72 ARG A O 1
ATOM 585 N N . GLN A 1 73 ? -1.113 0.100 27.350 1.00 79.25 73 GLN A N 1
ATOM 586 C CA . GLN A 1 73 ? -0.401 0.554 28.546 1.00 79.25 73 GLN A CA 1
ATOM 587 C C . GLN A 1 73 ? -1.369 0.977 29.658 1.00 79.25 73 GLN A C 1
ATOM 589 O O . GLN A 1 73 ? -1.161 0.609 30.810 1.00 79.25 73 GLN A O 1
ATOM 594 N N . LEU A 1 74 ? -2.462 1.668 29.314 1.00 75.81 74 LEU A N 1
ATOM 595 C CA . LEU A 1 74 ? -3.494 2.069 30.276 1.00 75.81 74 LEU A CA 1
ATOM 596 C C . LEU A 1 74 ? -4.188 0.869 30.932 1.00 75.81 74 LEU A C 1
ATOM 598 O O . LEU A 1 74 ? -4.417 0.895 32.133 1.00 75.81 74 LEU A O 1
ATOM 602 N N . LYS A 1 75 ? -4.461 -0.215 30.192 1.00 70.00 75 LYS A N 1
ATOM 603 C CA . LYS A 1 75 ? -5.043 -1.446 30.769 1.00 70.00 75 LYS A CA 1
ATOM 604 C C . LYS A 1 75 ? -4.145 -2.137 31.799 1.00 70.00 75 LYS A C 1
ATOM 606 O O . LYS A 1 75 ? -4.646 -2.911 32.607 1.00 70.00 75 LYS A O 1
ATOM 611 N N . ASN A 1 76 ? -2.842 -1.870 31.763 1.00 62.78 76 ASN A N 1
ATOM 612 C CA . ASN A 1 76 ? -1.878 -2.378 32.736 1.00 62.78 76 ASN A CA 1
ATOM 613 C C . ASN A 1 76 ? -1.630 -1.383 33.889 1.00 62.78 76 ASN A C 1
ATOM 615 O O . ASN A 1 76 ? -0.819 -1.670 34.766 1.00 62.78 76 ASN A O 1
ATOM 619 N N . SER A 1 77 ? -2.295 -0.222 33.881 1.00 54.81 77 SER A N 1
ATOM 620 C CA . SER A 1 77 ? -2.189 0.815 34.907 1.00 54.81 77 SER A CA 1
ATOM 621 C C . SER A 1 77 ? -3.340 0.686 35.917 1.00 54.81 77 SER A C 1
ATOM 623 O O . SER A 1 77 ? -4.479 0.474 35.507 1.00 54.81 77 SER A O 1
ATOM 625 N N . PRO A 1 78 ? -3.094 0.842 37.230 1.00 51.62 78 PRO A N 1
ATOM 626 C CA . PRO A 1 78 ? -4.115 0.729 38.279 1.00 51.62 78 PRO A CA 1
ATOM 627 C C . PRO A 1 78 ? -5.113 1.907 38.338 1.00 51.62 78 PRO A C 1
ATOM 629 O O . PRO A 1 78 ? -5.868 2.015 39.302 1.00 51.62 78 PRO A O 1
ATOM 632 N N . VAL A 1 79 ? -5.121 2.805 37.345 1.00 49.03 79 VAL A N 1
ATOM 633 C CA . VAL A 1 79 ? -5.955 4.016 37.333 1.00 49.03 79 VAL A CA 1
ATOM 634 C C . VAL A 1 79 ? -7.214 3.781 36.496 1.00 49.03 79 VAL A C 1
ATOM 636 O O . VAL A 1 79 ? -7.146 3.556 35.288 1.00 49.03 79 VAL A O 1
ATOM 639 N N . ASP A 1 80 ? -8.357 3.835 37.180 1.00 45.53 80 ASP A N 1
ATOM 640 C CA . ASP A 1 80 ? -9.725 3.661 36.680 1.00 45.53 80 ASP A CA 1
ATOM 641 C C . ASP A 1 80 ? -10.142 4.832 35.772 1.00 45.53 80 ASP A C 1
ATOM 643 O O . ASP A 1 80 ? -10.856 5.752 36.172 1.00 45.53 80 ASP A O 1
ATOM 647 N N . ASP A 1 81 ? -9.626 4.852 34.542 1.00 48.47 81 ASP A N 1
ATOM 648 C CA . ASP A 1 81 ? -9.939 5.907 33.583 1.00 48.47 81 ASP A CA 1
ATOM 649 C C . ASP A 1 81 ? -11.249 5.576 32.837 1.00 48.47 81 ASP A C 1
ATOM 651 O O . ASP A 1 81 ? -11.337 4.686 31.988 1.00 48.47 81 ASP A O 1
ATOM 655 N N . THR A 1 82 ? -12.294 6.299 33.240 1.00 51.41 82 THR A N 1
ATOM 656 C CA . THR A 1 82 ? -13.708 6.268 32.825 1.00 51.41 82 THR A CA 1
ATOM 657 C C . THR A 1 82 ? -14.047 5.611 31.466 1.00 51.41 82 THR A C 1
ATOM 659 O O . THR A 1 82 ? -13.580 5.991 30.388 1.00 51.41 82 THR A O 1
ATOM 662 N N . LYS A 1 83 ? -15.007 4.672 31.489 1.00 50.22 83 LYS A N 1
ATOM 663 C CA . LYS A 1 83 ? -15.549 3.951 30.312 1.00 50.22 83 LYS A CA 1
ATOM 664 C C . LYS A 1 83 ? -15.989 4.860 29.145 1.00 50.22 83 LYS A C 1
ATOM 666 O O . LYS A 1 83 ? -15.908 4.445 27.990 1.00 50.22 83 LYS A O 1
ATOM 671 N N . ALA A 1 84 ? -16.413 6.097 29.419 1.00 45.41 84 ALA A N 1
ATOM 672 C CA . ALA A 1 84 ? -16.839 7.067 28.403 1.00 45.41 84 ALA A CA 1
ATOM 673 C C . ALA A 1 84 ? -15.675 7.590 27.533 1.00 45.41 84 ALA A C 1
ATOM 675 O O . ALA A 1 84 ? -15.808 7.671 26.311 1.00 45.41 84 ALA A O 1
ATOM 676 N N . SER A 1 85 ? -14.509 7.854 28.138 1.00 62.44 85 SER A N 1
ATOM 677 C CA . SER A 1 85 ? -13.275 8.233 27.426 1.00 62.44 85 SER A CA 1
ATOM 678 C C . SER A 1 85 ? -12.789 7.094 26.519 1.00 62.44 85 SER A C 1
ATOM 680 O O . SER A 1 85 ? -12.349 7.310 25.388 1.00 62.44 85 SER A O 1
ATOM 682 N N . SER A 1 86 ? -12.966 5.848 26.967 1.00 68.81 86 SER A N 1
ATOM 683 C CA . SER A 1 86 ? -12.602 4.651 26.201 1.00 68.81 86 SER A CA 1
ATOM 684 C C . SER A 1 86 ? -13.452 4.463 24.936 1.00 68.81 86 SER A C 1
ATOM 686 O O . SER A 1 86 ? -12.909 4.128 23.882 1.00 68.81 86 SER A O 1
ATOM 688 N N . ALA A 1 87 ? -14.762 4.728 25.003 1.00 75.06 87 ALA A N 1
ATOM 689 C CA . ALA A 1 87 ? -15.656 4.631 23.845 1.00 75.06 87 ALA A CA 1
ATOM 690 C C . ALA A 1 87 ? -15.328 5.678 22.765 1.00 75.06 87 ALA A C 1
ATOM 692 O O . ALA A 1 87 ? -15.263 5.352 21.579 1.00 75.06 87 ALA A O 1
ATOM 693 N N . GLN A 1 88 ? -15.041 6.920 23.172 1.00 83.81 88 GLN A N 1
ATOM 694 C CA . GLN A 1 88 ? -14.624 7.983 22.252 1.00 83.81 88 GLN A CA 1
ATOM 695 C C . GLN A 1 88 ? -13.288 7.657 21.573 1.00 83.81 88 GLN A C 1
ATOM 697 O O . GLN A 1 88 ? -13.179 7.759 20.350 1.00 83.81 88 GLN A O 1
ATOM 702 N N . LYS A 1 89 ? -12.289 7.191 22.338 1.00 86.62 89 LYS A N 1
ATOM 703 C CA . LYS A 1 89 ? -11.001 6.740 21.784 1.00 86.62 89 LYS A CA 1
ATOM 704 C C . LYS A 1 89 ? -11.192 5.603 20.776 1.00 86.62 89 LYS A C 1
ATOM 706 O O . LYS A 1 89 ? -10.563 5.613 19.721 1.00 86.62 89 LYS A O 1
ATOM 711 N N . MET A 1 90 ? -12.077 4.649 21.070 1.00 87.25 90 MET A N 1
ATOM 712 C CA . MET A 1 90 ? -12.375 3.533 20.171 1.00 87.25 90 MET A CA 1
ATOM 713 C C . MET A 1 90 ? -13.071 3.979 18.881 1.00 87.25 90 MET A C 1
ATOM 715 O O . MET A 1 90 ? -12.696 3.503 17.813 1.00 87.25 90 MET A O 1
ATOM 719 N N . SER A 1 91 ? -13.999 4.937 18.957 1.00 90.00 91 SER A N 1
ATOM 720 C CA . SER A 1 91 ? -14.627 5.539 17.773 1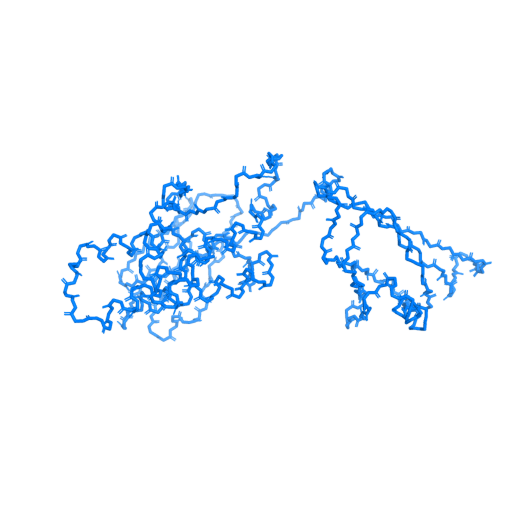.00 90.00 91 SER A CA 1
ATOM 721 C C . SER A 1 91 ? -13.603 6.238 16.873 1.00 90.00 91 SER A C 1
ATOM 723 O O . SER A 1 91 ? -13.582 6.002 15.667 1.00 90.00 91 SER A O 1
ATOM 725 N N . ILE A 1 92 ? -12.690 7.029 17.448 1.00 92.81 92 ILE A N 1
ATOM 726 C CA . ILE A 1 92 ? -11.620 7.689 16.683 1.00 92.81 92 ILE A CA 1
ATOM 727 C C . ILE A 1 92 ? -10.725 6.647 16.002 1.00 92.81 92 ILE A C 1
ATOM 729 O O . ILE A 1 92 ? -10.486 6.736 14.801 1.00 92.81 92 ILE A O 1
ATOM 733 N N . MET A 1 93 ? -10.268 5.628 16.737 1.00 94.00 93 MET A N 1
ATOM 734 C CA . MET A 1 93 ? -9.450 4.559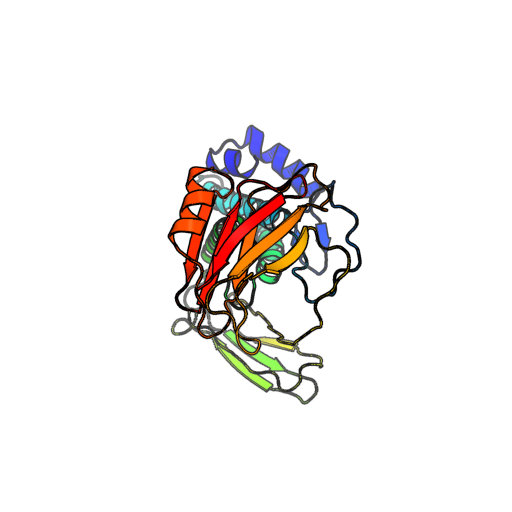 16.154 1.00 94.00 93 MET A CA 1
ATOM 735 C C . MET A 1 93 ? -10.182 3.802 15.044 1.00 94.00 93 MET A C 1
ATOM 737 O O . MET A 1 93 ? -9.549 3.459 14.052 1.00 94.00 93 MET A O 1
ATOM 741 N N . ALA A 1 94 ? -11.494 3.574 15.173 1.00 92.94 94 ALA A N 1
ATOM 742 C CA . ALA A 1 94 ? -12.291 2.953 14.120 1.00 92.94 94 ALA A CA 1
ATOM 743 C C . ALA A 1 94 ? -12.304 3.814 12.850 1.00 92.94 94 ALA A C 1
ATOM 745 O O . ALA A 1 94 ? -12.069 3.293 11.765 1.00 92.94 94 ALA A O 1
ATOM 746 N N . GLN A 1 95 ? -12.487 5.130 12.975 1.00 94.25 95 GLN A N 1
ATOM 747 C CA . GLN A 1 95 ? -12.461 6.052 11.832 1.00 94.25 95 GLN A CA 1
ATOM 748 C C . GLN A 1 95 ? -11.085 6.099 11.147 1.00 94.25 95 GLN A C 1
ATOM 750 O O . GLN A 1 95 ? -11.013 6.171 9.920 1.00 94.25 95 GLN A O 1
ATOM 755 N N . VAL A 1 96 ? -9.998 5.999 11.921 1.00 96.00 96 VAL A N 1
ATOM 756 C CA . VAL A 1 96 ? -8.628 5.892 11.388 1.00 96.00 96 VAL A CA 1
ATOM 757 C C . VAL A 1 96 ? -8.392 4.540 10.708 1.00 96.00 96 VAL A C 1
ATOM 759 O O . VAL A 1 96 ? -7.860 4.475 9.601 1.00 96.00 96 VAL A O 1
ATOM 762 N N . ALA A 1 97 ? -8.813 3.444 11.340 1.00 94.69 97 ALA A N 1
ATOM 763 C CA . ALA A 1 97 ? -8.683 2.099 10.790 1.00 94.69 97 ALA A CA 1
ATOM 764 C C . ALA A 1 97 ? -9.475 1.943 9.485 1.00 94.69 97 ALA A C 1
ATOM 766 O O . ALA A 1 97 ? -8.959 1.370 8.530 1.00 94.69 97 ALA A O 1
ATOM 767 N N . MET A 1 98 ? -10.684 2.505 9.415 1.00 91.44 98 MET A N 1
ATOM 768 C CA . MET A 1 98 ? -11.496 2.527 8.198 1.00 91.44 98 MET A CA 1
ATOM 769 C C . MET A 1 98 ? -10.808 3.292 7.069 1.00 91.44 98 MET A C 1
ATOM 771 O O . MET A 1 98 ? -10.829 2.826 5.931 1.00 91.44 98 MET A O 1
ATOM 775 N N . TRP A 1 99 ? -10.157 4.422 7.368 1.00 92.88 99 TRP A N 1
ATOM 776 C CA . TRP A 1 99 ? -9.364 5.126 6.361 1.00 92.88 99 TRP A CA 1
ATOM 777 C C . TRP A 1 99 ? -8.226 4.255 5.827 1.00 92.88 99 TRP A C 1
ATOM 779 O O . TRP A 1 99 ? -8.064 4.139 4.616 1.00 92.88 99 TRP A O 1
ATOM 789 N N . LEU A 1 100 ? -7.469 3.605 6.720 1.00 92.94 100 LEU A N 1
ATOM 790 C CA . LEU A 1 100 ? -6.356 2.733 6.340 1.00 92.94 100 LEU A CA 1
ATOM 791 C C . LEU A 1 100 ? -6.840 1.551 5.501 1.00 92.94 100 LEU A C 1
ATOM 793 O O . LEU A 1 100 ? -6.273 1.282 4.453 1.00 92.94 100 LEU A O 1
ATOM 797 N N . VAL A 1 101 ? -7.924 0.883 5.892 1.00 90.19 101 VAL A N 1
ATOM 798 C CA . VAL A 1 101 ? -8.502 -0.229 5.118 1.00 90.19 101 VAL A CA 1
ATOM 799 C C . VAL A 1 101 ? -8.848 0.201 3.690 1.00 90.19 101 VAL A C 1
ATOM 801 O O . VAL A 1 101 ? -8.617 -0.567 2.760 1.00 90.19 101 VAL A O 1
ATOM 804 N N . ARG A 1 102 ? -9.340 1.430 3.482 1.00 87.25 102 ARG A N 1
ATOM 805 C CA . ARG A 1 102 ? -9.620 1.959 2.132 1.00 87.25 102 ARG A CA 1
ATOM 806 C C . ARG A 1 102 ? -8.362 2.098 1.264 1.00 87.25 102 ARG A C 1
ATOM 808 O O . ARG A 1 102 ? -8.484 2.097 0.045 1.00 87.25 102 ARG A O 1
ATOM 815 N N . GLN A 1 103 ? -7.174 2.171 1.866 1.00 86.69 103 GLN A N 1
ATOM 816 C CA . GLN A 1 103 ? -5.888 2.203 1.153 1.00 86.69 103 GLN A CA 1
ATOM 817 C C . GLN A 1 103 ? -5.352 0.808 0.813 1.00 86.69 103 GLN A C 1
ATOM 819 O O . GLN A 1 103 ? -4.338 0.679 0.124 1.00 86.69 103 GLN A O 1
ATOM 824 N N . GLN A 1 104 ? -6.006 -0.245 1.307 1.00 85.50 104 GLN A N 1
ATOM 825 C CA . GLN A 1 104 ? -5.595 -1.616 1.072 1.00 85.50 104 GLN A CA 1
ATOM 826 C C . GLN A 1 104 ? -5.991 -2.061 -0.338 1.00 85.50 104 GLN A C 1
ATOM 828 O O . GLN A 1 104 ? -7.143 -1.948 -0.757 1.00 85.50 104 GLN A O 1
ATOM 833 N N . ASN A 1 105 ? -5.042 -2.637 -1.069 1.00 82.44 105 ASN A N 1
ATOM 834 C CA . ASN A 1 105 ? -5.315 -3.218 -2.377 1.00 82.44 105 ASN A CA 1
ATOM 835 C C . ASN A 1 105 ? -6.049 -4.572 -2.263 1.00 82.44 105 ASN A C 1
ATOM 837 O O . ASN A 1 105 ? -6.132 -5.182 -1.197 1.00 82.44 105 ASN A O 1
ATOM 841 N N . SER A 1 106 ? -6.529 -5.098 -3.394 1.00 76.69 106 SER A N 1
ATOM 842 C CA . SER A 1 106 ? -7.272 -6.375 -3.459 1.00 76.69 106 SER A CA 1
ATOM 843 C C . SER A 1 106 ? -6.497 -7.624 -3.004 1.00 76.69 106 SER A C 1
ATOM 845 O O . SER A 1 106 ? -7.075 -8.705 -2.899 1.00 76.69 106 SER A O 1
ATOM 847 N N . ARG A 1 107 ? -5.185 -7.509 -2.758 1.00 80.62 107 ARG A N 1
ATOM 848 C CA . ARG A 1 107 ? -4.313 -8.583 -2.253 1.00 80.62 107 ARG A CA 1
ATOM 849 C C . ARG A 1 107 ? -3.899 -8.370 -0.795 1.00 80.62 107 ARG A C 1
ATOM 851 O O . ARG A 1 107 ? -3.080 -9.128 -0.288 1.00 80.62 107 ARG A O 1
ATOM 858 N N . GLY A 1 108 ? -4.434 -7.348 -0.131 1.00 80.31 108 GLY A N 1
ATOM 859 C CA . GLY A 1 108 ? -4.146 -7.052 1.267 1.00 80.31 108 GLY A CA 1
ATOM 860 C C . GLY A 1 108 ? -2.918 -6.164 1.513 1.00 80.31 108 GLY A C 1
ATOM 861 O O . GLY A 1 108 ? -2.591 -5.910 2.671 1.00 80.31 108 GLY A O 1
ATOM 862 N N . GLY A 1 109 ? -2.242 -5.695 0.459 1.00 85.69 109 GLY A N 1
ATOM 863 C CA . GLY A 1 109 ? -1.056 -4.836 0.555 1.00 85.69 109 GLY A CA 1
ATOM 864 C C . GLY A 1 109 ? -1.371 -3.339 0.495 1.00 85.69 109 GLY A C 1
ATOM 865 O O . GLY A 1 109 ? -2.486 -2.943 0.163 1.00 85.69 109 GLY A O 1
ATOM 866 N N . PHE A 1 110 ? -0.359 -2.521 0.776 1.00 87.75 110 PHE A N 1
ATOM 867 C CA . PHE A 1 110 ? -0.411 -1.053 0.776 1.00 87.75 110 PHE A CA 1
ATOM 868 C C . PHE A 1 110 ? 0.592 -0.471 -0.242 1.00 87.75 110 PHE A C 1
ATOM 870 O O . PHE A 1 110 ? 1.356 -1.246 -0.824 1.00 87.75 110 PHE A O 1
ATOM 877 N N . PRO A 1 111 ? 0.596 0.856 -0.500 1.00 81.94 111 PRO A N 1
ATOM 878 C CA . PRO A 1 111 ? 1.405 1.465 -1.563 1.00 81.94 111 PRO A CA 1
ATOM 879 C C . PRO A 1 111 ? 2.909 1.158 -1.506 1.00 81.94 111 PRO A C 1
ATOM 881 O O . PRO A 1 111 ? 3.526 1.002 -2.558 1.00 81.94 111 PRO A O 1
ATOM 884 N N . SER A 1 112 ? 3.497 1.019 -0.312 1.00 82.75 112 SER A N 1
ATOM 885 C CA . SER A 1 112 ? 4.884 0.568 -0.144 1.00 82.75 112 SER A CA 1
ATOM 886 C C . SER A 1 112 ? 5.040 -0.571 0.872 1.00 82.75 112 SER A C 1
ATOM 888 O O . SER A 1 112 ? 4.146 -0.878 1.672 1.00 82.75 112 SER A O 1
ATOM 890 N N . THR A 1 113 ? 6.216 -1.207 0.865 1.00 84.69 113 THR A N 1
ATOM 891 C CA . THR A 1 113 ? 6.575 -2.280 1.805 1.00 84.69 113 THR A CA 1
ATOM 892 C C . THR A 1 113 ? 6.553 -1.804 3.258 1.00 84.69 113 THR A C 1
ATOM 894 O O . THR A 1 113 ? 6.026 -2.507 4.121 1.00 84.69 113 THR A O 1
ATOM 897 N N . GLN A 1 114 ? 7.098 -0.613 3.542 1.00 83.38 114 GLN A N 1
ATOM 898 C CA . GLN A 1 114 ? 7.121 -0.074 4.906 1.00 83.38 114 GLN A CA 1
ATOM 899 C C . GLN A 1 114 ? 5.702 0.214 5.400 1.00 83.38 114 GLN A C 1
ATOM 901 O O . GLN A 1 114 ? 5.350 -0.181 6.514 1.00 83.38 114 GLN A O 1
ATOM 906 N N . ASP A 1 115 ? 4.866 0.813 4.550 1.00 85.69 115 ASP A N 1
ATOM 907 C CA . ASP A 1 115 ? 3.474 1.115 4.892 1.00 85.69 115 ASP A CA 1
ATOM 908 C C . ASP A 1 115 ? 2.704 -0.168 5.147 1.00 85.69 115 ASP A C 1
ATOM 910 O O . ASP A 1 115 ? 1.936 -0.244 6.101 1.00 85.69 115 ASP A O 1
ATOM 914 N N . THR A 1 116 ? 2.951 -1.202 4.339 1.00 89.62 116 THR A N 1
ATOM 915 C CA . THR A 1 116 ? 2.310 -2.506 4.504 1.00 89.62 116 THR A CA 1
ATOM 916 C C . THR A 1 116 ? 2.605 -3.080 5.887 1.00 89.62 116 THR A C 1
ATOM 918 O O . THR A 1 116 ? 1.682 -3.456 6.607 1.00 89.62 116 THR A O 1
ATOM 921 N N . VAL A 1 117 ? 3.872 -3.087 6.310 1.00 92.56 117 VAL A N 1
ATOM 922 C CA . VAL A 1 117 ? 4.265 -3.626 7.621 1.00 92.56 117 VAL A CA 1
ATOM 923 C C . VAL A 1 117 ? 3.650 -2.824 8.769 1.00 92.56 117 VAL A C 1
ATOM 925 O O . VAL A 1 117 ? 3.059 -3.406 9.683 1.00 92.56 117 VAL A O 1
ATOM 928 N N . VAL A 1 118 ? 3.775 -1.494 8.744 1.00 94.00 118 VAL A N 1
ATOM 929 C CA . VAL A 1 118 ? 3.289 -0.637 9.838 1.00 94.00 118 VAL A CA 1
ATOM 930 C C . VAL A 1 118 ? 1.763 -0.659 9.908 1.00 94.00 118 VAL A C 1
ATOM 932 O O . VAL A 1 118 ? 1.207 -0.782 11.001 1.00 94.00 118 VAL A O 1
ATOM 935 N N . THR A 1 119 ? 1.083 -0.612 8.763 1.00 94.31 119 THR A N 1
ATOM 936 C CA . THR A 1 119 ? -0.382 -0.593 8.697 1.00 94.31 119 THR A CA 1
ATOM 937 C C . THR A 1 119 ? -0.985 -1.915 9.135 1.00 94.31 119 THR A C 1
ATOM 939 O O . THR A 1 119 ? -1.888 -1.913 9.969 1.00 94.31 119 THR A O 1
ATOM 942 N N . ILE A 1 120 ? -0.454 -3.052 8.670 1.00 93.81 120 ILE A N 1
ATOM 943 C CA . ILE A 1 120 ? -0.923 -4.369 9.125 1.00 93.81 120 ILE A CA 1
ATOM 944 C C . ILE A 1 120 ? -0.712 -4.514 10.634 1.00 93.81 120 ILE A C 1
ATOM 946 O O . ILE A 1 120 ? -1.612 -4.977 11.332 1.00 93.81 120 ILE A O 1
ATOM 950 N N . LYS A 1 121 ? 0.434 -4.067 11.167 1.00 94.62 121 LYS A N 1
ATOM 951 C CA . LYS A 1 121 ? 0.689 -4.088 12.614 1.00 94.62 121 LYS A CA 1
ATOM 952 C C . LYS A 1 121 ? -0.327 -3.240 13.386 1.00 94.62 121 LYS A C 1
ATOM 954 O O . LYS A 1 121 ? -0.841 -3.697 14.406 1.00 94.62 121 LYS A O 1
ATOM 959 N N . ALA A 1 122 ? -0.625 -2.033 12.907 1.00 95.06 122 ALA A N 1
ATOM 960 C CA . ALA A 1 122 ? -1.592 -1.132 13.528 1.00 95.06 122 ALA A CA 1
ATOM 961 C C . ALA A 1 122 ? -3.017 -1.711 13.501 1.00 95.06 122 ALA A C 1
ATOM 963 O O . ALA A 1 122 ? -3.680 -1.776 14.536 1.00 95.06 122 ALA A O 1
ATOM 964 N N . LEU A 1 123 ? -3.462 -2.199 12.338 1.00 94.50 123 LEU A N 1
ATOM 965 C CA . LEU A 1 123 ? -4.776 -2.816 12.160 1.00 94.50 123 LEU A CA 1
ATOM 966 C C . LEU A 1 123 ? -4.922 -4.096 12.984 1.00 94.50 123 LEU A C 1
ATOM 968 O O . LEU A 1 123 ? -5.962 -4.294 13.599 1.00 94.50 123 LEU A O 1
ATOM 972 N N . ALA A 1 124 ? -3.888 -4.936 13.067 1.00 92.75 124 ALA A N 1
ATOM 973 C CA . ALA A 1 124 ? -3.900 -6.126 13.917 1.00 92.75 124 ALA A CA 1
ATOM 974 C C . ALA A 1 124 ? -3.979 -5.763 15.409 1.00 92.75 124 ALA A C 1
ATOM 976 O O . ALA A 1 124 ? -4.736 -6.382 16.161 1.00 92.75 124 ALA A O 1
ATOM 977 N N . GLY A 1 125 ? -3.231 -4.735 15.833 1.00 92.12 125 GLY A N 1
ATOM 978 C CA . GLY A 1 125 ? -3.307 -4.183 17.185 1.00 92.12 125 GLY A CA 1
ATOM 979 C C . GLY A 1 125 ? -4.721 -3.718 17.530 1.00 92.12 125 GLY A C 1
ATOM 980 O O . GLY A 1 125 ? -5.247 -4.077 18.582 1.00 92.12 125 GLY A O 1
ATOM 981 N N . PHE A 1 126 ? -5.367 -3.006 16.606 1.00 92.44 126 PHE A N 1
ATOM 982 C CA . PHE A 1 126 ? -6.746 -2.553 16.761 1.00 92.44 126 PHE A CA 1
ATOM 983 C C . PHE A 1 126 ? -7.760 -3.709 16.720 1.00 92.44 126 PHE A C 1
ATOM 985 O O . PHE A 1 126 ? -8.612 -3.809 17.600 1.00 92.44 126 PHE A O 1
ATOM 992 N N . ALA A 1 127 ? -7.632 -4.648 15.781 1.00 90.12 127 ALA A N 1
ATOM 993 C CA . ALA A 1 127 ? -8.509 -5.813 15.653 1.00 90.12 127 ALA A CA 1
ATOM 994 C C . ALA A 1 127 ? -8.503 -6.688 16.915 1.00 90.12 127 ALA A C 1
ATOM 996 O O . ALA A 1 127 ? -9.552 -7.161 17.351 1.00 90.12 127 ALA A O 1
ATOM 997 N N . LYS A 1 128 ? -7.343 -6.839 17.571 1.00 88.94 128 LYS A N 1
ATOM 998 C CA . LYS A 1 128 ? -7.238 -7.525 18.868 1.00 88.94 128 LYS A CA 1
ATOM 999 C C . LYS A 1 128 ? -8.100 -6.865 19.949 1.00 88.94 128 LYS A C 1
ATOM 1001 O O . LYS A 1 128 ? -8.583 -7.553 20.843 1.00 88.94 128 LYS A O 1
ATOM 1006 N N . MET A 1 129 ? -8.293 -5.548 19.885 1.00 86.62 129 MET A N 1
ATOM 1007 C CA . MET A 1 129 ? -9.123 -4.804 20.837 1.00 86.62 129 MET A CA 1
ATOM 1008 C C . MET A 1 129 ? -10.621 -4.928 20.546 1.00 86.62 129 MET A C 1
ATOM 1010 O O . MET A 1 129 ? -11.410 -4.823 21.479 1.00 86.62 129 MET A O 1
ATOM 1014 N N . LEU A 1 130 ? -10.998 -5.154 19.284 1.00 86.25 130 LEU A N 1
ATOM 1015 C CA . LEU A 1 130 ? -12.388 -5.356 18.849 1.00 86.25 130 LEU A CA 1
ATOM 1016 C C . LEU A 1 130 ? -12.883 -6.793 19.045 1.00 86.25 130 LEU A C 1
ATOM 1018 O O . LEU A 1 130 ? -14.077 -7.073 18.908 1.00 86.25 130 LEU A O 1
ATOM 1022 N N . TYR A 1 131 ? -11.962 -7.711 19.337 1.00 85.62 131 TYR A N 1
ATOM 1023 C CA . TYR A 1 131 ? -12.251 -9.125 19.479 1.00 85.62 131 TYR A CA 1
ATOM 1024 C C . TYR A 1 131 ? -13.397 -9.379 20.462 1.00 85.62 131 TYR A C 1
ATOM 1026 O O . TYR A 1 131 ? -13.292 -9.092 21.655 1.00 85.62 131 TYR A O 1
ATOM 1034 N N . THR A 1 132 ? -14.469 -9.978 19.950 1.00 86.31 132 THR A N 1
ATOM 1035 C CA . THR A 1 132 ? -15.632 -10.384 20.737 1.00 86.31 132 THR A CA 1
ATOM 1036 C C . THR A 1 132 ? -15.763 -11.907 20.651 1.00 86.31 132 THR A C 1
ATOM 1038 O O . THR A 1 132 ? -15.927 -12.437 19.550 1.00 86.31 132 THR A O 1
ATOM 1041 N N . PRO A 1 133 ? -15.647 -12.648 21.770 1.00 86.75 133 PRO A N 1
ATOM 1042 C CA . PRO A 1 133 ? -15.879 -14.088 21.773 1.00 86.75 133 PRO A CA 1
ATOM 1043 C C . PRO A 1 133 ? -17.312 -14.404 21.338 1.00 86.75 133 PRO A C 1
ATOM 1045 O O . PRO A 1 133 ? -18.236 -13.699 21.730 1.00 86.75 133 PRO A O 1
ATOM 1048 N N . ASN A 1 134 ? -17.497 -15.485 20.577 1.00 88.69 134 ASN A N 1
ATOM 1049 C CA . ASN A 1 134 ? -18.817 -15.982 20.169 1.00 88.69 134 ASN A CA 1
ATOM 1050 C C . ASN A 1 134 ? -19.682 -14.963 19.397 1.00 88.69 134 ASN A C 1
ATOM 1052 O O . ASN A 1 134 ? -20.904 -15.065 19.403 1.00 88.69 134 ASN A O 1
ATOM 1056 N N . SER A 1 135 ? -19.059 -13.982 18.733 1.00 90.56 135 SER A N 1
ATOM 1057 C CA . SER A 1 135 ? -19.760 -13.033 17.867 1.00 90.56 135 SER A CA 1
ATOM 1058 C C . SER A 1 135 ? -20.386 -13.747 16.673 1.00 90.56 135 SER A C 1
ATOM 1060 O O . SER A 1 135 ? -19.703 -14.525 16.001 1.00 90.56 135 SER A O 1
ATOM 1062 N N . GLN A 1 136 ? -21.643 -13.426 16.384 1.00 93.56 136 GLN A N 1
ATOM 1063 C CA . GLN A 1 136 ? -22.369 -13.938 15.229 1.00 93.56 136 GLN A CA 1
ATOM 1064 C C . GLN A 1 136 ? -23.064 -12.785 14.512 1.00 93.56 136 GLN A C 1
ATOM 1066 O O . GLN A 1 136 ? -23.695 -11.937 15.152 1.00 93.56 136 GLN A O 1
ATOM 1071 N N . GLN A 1 137 ? -22.910 -12.746 13.192 1.00 93.81 137 GLN A N 1
ATOM 1072 C CA . GLN A 1 137 ? -23.390 -11.671 12.336 1.00 93.81 137 GLN A CA 1
ATOM 1073 C C . GLN A 1 137 ? -23.966 -12.238 11.045 1.00 93.81 137 GLN A C 1
ATOM 1075 O O . GLN A 1 137 ? -23.407 -13.161 10.455 1.00 93.81 137 GLN A O 1
ATOM 1080 N N . THR A 1 138 ? -25.058 -11.640 10.591 1.00 95.19 138 THR A N 1
ATOM 1081 C CA . THR A 1 138 ? -25.646 -11.881 9.274 1.00 95.19 138 THR A CA 1
ATOM 1082 C C . THR A 1 138 ? -25.574 -10.577 8.497 1.00 95.19 138 THR A C 1
ATOM 1084 O O . THR A 1 138 ? -26.141 -9.574 8.927 1.00 95.19 138 THR A O 1
ATOM 1087 N N . ILE A 1 139 ? -24.848 -10.577 7.382 1.00 95.38 139 ILE A N 1
ATOM 1088 C CA . ILE A 1 139 ? -24.735 -9.432 6.479 1.00 95.38 139 ILE A CA 1
ATOM 1089 C C . ILE A 1 139 ? -25.575 -9.716 5.240 1.00 95.38 139 ILE A C 1
ATOM 1091 O O . ILE A 1 139 ? -25.247 -10.615 4.468 1.00 95.38 139 ILE A O 1
ATOM 1095 N N . LYS A 1 140 ? -26.631 -8.932 5.038 1.00 95.94 140 LYS A N 1
ATOM 1096 C CA . LYS A 1 140 ? -27.470 -8.971 3.842 1.00 95.94 140 LYS A CA 1
ATOM 1097 C C . LYS A 1 140 ? -26.968 -7.939 2.845 1.00 95.94 140 LYS A C 1
ATOM 1099 O O . LYS A 1 140 ? -26.856 -6.757 3.172 1.00 95.94 140 LYS A O 1
ATOM 1104 N N . VAL A 1 141 ? -26.654 -8.388 1.638 1.00 96.12 141 VAL A N 1
ATOM 1105 C CA . VAL A 1 141 ? -26.199 -7.538 0.536 1.00 96.12 141 VAL A CA 1
ATOM 1106 C C . VAL A 1 141 ? -27.399 -7.222 -0.342 1.00 96.12 141 VAL A C 1
ATOM 1108 O O . VAL A 1 141 ? -28.029 -8.131 -0.884 1.00 96.12 141 VAL A O 1
ATOM 1111 N N . LYS A 1 142 ? -27.714 -5.937 -0.497 1.00 95.25 142 LYS A N 1
ATOM 1112 C CA . LYS A 1 142 ? -28.810 -5.457 -1.344 1.00 95.25 142 LYS A CA 1
ATOM 1113 C C . LYS A 1 142 ? -28.269 -4.609 -2.485 1.00 95.25 142 LYS A C 1
ATOM 1115 O O . LYS A 1 142 ? -27.305 -3.869 -2.301 1.00 95.25 142 LYS A O 1
ATOM 1120 N N . GLY A 1 143 ? -28.912 -4.708 -3.639 1.00 93.12 143 GLY A N 1
ATOM 1121 C CA . GLY A 1 143 ? -28.763 -3.766 -4.745 1.00 93.12 143 GLY A CA 1
ATOM 1122 C C . GLY A 1 143 ? -30.123 -3.256 -5.206 1.00 93.12 143 GLY A C 1
ATOM 1123 O O . GLY A 1 143 ? -31.152 -3.579 -4.610 1.00 93.12 143 GLY A O 1
ATOM 1124 N N . ASP A 1 144 ? -30.140 -2.521 -6.312 1.00 88.81 144 ASP A N 1
ATOM 1125 C CA . ASP A 1 144 ? -31.351 -1.877 -6.847 1.00 88.81 144 ASP A CA 1
ATOM 1126 C C . ASP A 1 144 ? -32.510 -2.851 -7.122 1.00 88.81 144 ASP A C 1
ATOM 1128 O O . ASP A 1 144 ? -33.684 -2.505 -6.995 1.00 88.81 144 ASP A O 1
ATOM 1132 N N . LYS A 1 145 ? -32.184 -4.100 -7.477 1.00 87.69 145 LYS A N 1
ATOM 1133 C CA . LYS A 1 145 ? -33.151 -5.166 -7.794 1.00 87.69 145 LYS A CA 1
ATOM 1134 C C . LYS A 1 145 ? -33.568 -6.001 -6.573 1.00 87.69 145 LYS A C 1
ATOM 1136 O O . LYS A 1 145 ? -34.292 -6.980 -6.736 1.00 87.69 145 LYS A O 1
ATOM 1141 N N . GLY A 1 146 ? -33.127 -5.632 -5.369 1.00 90.62 146 GLY A N 1
ATOM 1142 C CA . GLY A 1 146 ? -33.431 -6.329 -4.118 1.00 90.62 146 GLY A CA 1
ATOM 1143 C C . GLY A 1 146 ? -32.223 -7.031 -3.494 1.00 90.62 146 GLY A C 1
ATOM 1144 O O . GLY A 1 146 ? -31.080 -6.598 -3.637 1.00 90.62 146 GLY A O 1
ATOM 1145 N N . GLU A 1 147 ? -32.485 -8.100 -2.743 1.00 93.62 147 GLU A N 1
ATOM 1146 C CA . GLU A 1 147 ? -31.449 -8.880 -2.058 1.00 93.62 147 GLU A CA 1
ATOM 1147 C C . GLU A 1 147 ? -30.603 -9.677 -3.062 1.00 93.62 147 GLU A C 1
ATOM 1149 O O . GLU A 1 147 ? -31.130 -10.411 -3.896 1.00 93.62 147 GLU A O 1
ATOM 1154 N N . ILE A 1 148 ? -29.283 -9.514 -2.981 1.00 95.44 148 ILE A N 1
ATOM 1155 C CA . ILE A 1 148 ? -28.293 -10.184 -3.835 1.00 95.44 148 ILE A CA 1
ATOM 1156 C C . ILE A 1 148 ? -27.810 -11.472 -3.169 1.00 95.44 148 ILE A C 1
ATOM 1158 O O . ILE A 1 148 ? -27.599 -12.482 -3.838 1.00 95.44 148 ILE A O 1
ATOM 1162 N N . GLY A 1 149 ? -27.616 -11.436 -1.851 1.00 94.19 149 GLY A N 1
ATOM 1163 C CA . GLY A 1 149 ? -27.154 -12.582 -1.084 1.00 94.19 149 GLY A CA 1
ATOM 1164 C C . GLY A 1 149 ? -26.843 -12.237 0.365 1.00 94.19 149 GLY A C 1
ATOM 1165 O O . GLY A 1 149 ? -26.823 -11.068 0.753 1.00 94.19 149 GLY A O 1
ATOM 1166 N N . ASN A 1 150 ? -26.569 -13.276 1.152 1.00 94.56 150 ASN A N 1
ATOM 1167 C CA . ASN A 1 150 ? -26.320 -13.177 2.586 1.00 94.56 150 ASN A CA 1
ATOM 1168 C C . ASN A 1 150 ? -24.983 -13.819 2.952 1.00 94.56 150 ASN A C 1
ATOM 1170 O O . ASN A 1 150 ? -24.660 -14.916 2.495 1.00 94.56 150 ASN A O 1
ATOM 1174 N N . LEU A 1 151 ? -24.229 -13.154 3.823 1.00 94.62 151 LEU A N 1
ATOM 1175 C CA . LEU A 1 151 ? -22.966 -13.632 4.371 1.00 94.62 151 LEU A CA 1
ATOM 1176 C C . LEU A 1 151 ? -23.121 -13.826 5.879 1.00 94.62 151 LEU A C 1
ATOM 1178 O O . LEU A 1 151 ? -23.396 -12.876 6.608 1.00 94.62 151 LEU A O 1
ATOM 1182 N N . ASN A 1 152 ? -22.909 -15.053 6.350 1.00 93.94 152 ASN A N 1
ATOM 1183 C CA . ASN A 1 152 ? -22.981 -15.386 7.771 1.00 93.94 152 ASN A CA 1
ATOM 1184 C C . ASN A 1 152 ? -21.571 -15.501 8.346 1.00 93.94 152 ASN A C 1
ATOM 1186 O O . ASN A 1 152 ? -20.776 -16.321 7.881 1.00 93.94 152 ASN A O 1
ATOM 1190 N N . LEU A 1 153 ? -21.273 -14.696 9.362 1.00 93.00 153 LEU A N 1
ATOM 1191 C CA . LEU A 1 153 ? -20.012 -14.725 10.094 1.00 93.00 153 LEU A CA 1
ATOM 1192 C C . LEU A 1 153 ? -20.254 -15.244 11.511 1.00 93.00 153 LEU A C 1
ATOM 1194 O O . LEU A 1 153 ? -21.120 -14.749 12.230 1.00 93.00 153 LEU A O 1
ATOM 1198 N N . GLY A 1 154 ? -19.458 -16.224 11.909 1.00 92.50 154 GLY A N 1
ATOM 1199 C CA . GLY A 1 154 ? -19.492 -16.871 13.211 1.00 92.50 154 GLY A CA 1
ATOM 1200 C C . GLY A 1 154 ? -18.096 -17.321 13.649 1.00 92.50 154 GLY A C 1
ATOM 1201 O O . GLY A 1 154 ? -17.112 -17.156 12.915 1.00 92.50 154 GLY A O 1
ATOM 1202 N N . PRO A 1 155 ? -17.960 -17.878 14.862 1.00 91.06 155 PRO A N 1
ATOM 1203 C CA . PRO A 1 155 ? -16.671 -18.293 15.418 1.00 91.06 155 PRO A CA 1
ATOM 1204 C C . PRO A 1 155 ? -15.882 -19.253 14.519 1.00 91.06 155 PRO A C 1
ATOM 1206 O O . PRO A 1 155 ? -14.658 -19.143 14.432 1.00 91.06 155 PRO A O 1
ATOM 1209 N N . GLU A 1 156 ? -16.583 -20.149 13.829 1.00 91.31 156 GLU A N 1
ATOM 1210 C CA . GLU A 1 156 ? -16.043 -21.168 12.928 1.00 91.31 156 GLU A CA 1
ATOM 1211 C C . GLU A 1 156 ? -15.470 -20.618 11.616 1.00 91.31 156 GLU A C 1
ATOM 1213 O O . GLU A 1 156 ? -14.570 -21.233 11.045 1.00 91.31 156 GLU A O 1
ATOM 1218 N N . ASN A 1 157 ? -15.946 -19.466 11.133 1.00 90.75 157 ASN A N 1
ATOM 1219 C CA . ASN A 1 157 ? -15.578 -18.942 9.814 1.00 90.75 157 ASN A CA 1
ATOM 1220 C C . ASN A 1 157 ? -15.094 -17.479 9.820 1.00 90.75 157 ASN A C 1
ATOM 1222 O O . ASN A 1 157 ? -14.791 -16.940 8.761 1.00 90.75 157 ASN A O 1
ATOM 1226 N N . ARG A 1 158 ? -14.927 -16.848 10.989 1.00 86.00 158 ARG A N 1
ATOM 1227 C CA . A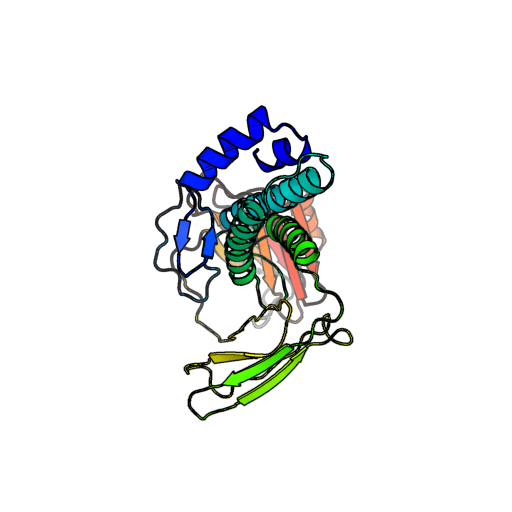RG A 1 158 ? -14.484 -15.444 11.138 1.00 86.00 158 ARG A CA 1
ATOM 1228 C C . ARG A 1 158 ? -13.142 -15.083 10.485 1.00 86.00 158 ARG A C 1
ATOM 1230 O O . ARG A 1 158 ? -12.862 -13.908 10.280 1.00 86.00 158 ARG A O 1
ATOM 1237 N N . LEU A 1 159 ? -12.271 -16.069 10.251 1.00 87.31 159 LEU A N 1
ATOM 1238 C CA . LEU A 1 159 ? -10.970 -15.875 9.590 1.00 87.31 159 LEU A CA 1
ATOM 1239 C C . LEU A 1 159 ? -11.028 -16.188 8.089 1.00 87.31 159 LEU A C 1
ATOM 1241 O O . LEU A 1 159 ? -10.054 -15.962 7.372 1.00 87.31 159 LEU A O 1
ATOM 1245 N N . VAL A 1 160 ? -12.149 -16.732 7.619 1.00 90.69 160 VAL A N 1
ATOM 1246 C CA . VAL A 1 160 ? -12.363 -17.089 6.222 1.00 90.69 160 VAL A CA 1
ATOM 1247 C C . VAL A 1 160 ? -12.965 -15.887 5.511 1.00 90.69 160 VAL A C 1
ATOM 1249 O O . VAL A 1 160 ? -13.987 -15.344 5.924 1.00 90.69 160 VAL A O 1
ATOM 1252 N N . VAL A 1 161 ? -12.330 -15.473 4.415 1.00 89.12 161 VAL A N 1
ATOM 1253 C CA . VAL A 1 161 ? -12.861 -14.402 3.569 1.00 89.12 161 VAL A CA 1
ATOM 1254 C C . VAL A 1 161 ? -14.116 -14.905 2.861 1.00 89.12 161 VAL A C 1
ATOM 1256 O O . VAL A 1 161 ? -14.029 -15.752 1.971 1.00 89.12 161 VAL A O 1
ATOM 1259 N N . GLN A 1 162 ? -15.264 -14.349 3.240 1.00 90.88 162 GLN A N 1
ATOM 1260 C CA . GLN A 1 162 ? -16.533 -14.522 2.538 1.00 90.88 162 GLN A CA 1
ATOM 1261 C C . GLN A 1 162 ? -16.607 -13.534 1.370 1.00 90.88 162 GLN A C 1
ATOM 1263 O O . GLN A 1 162 ? -16.137 -12.400 1.483 1.00 90.88 162 GLN A O 1
ATOM 1268 N N . ARG A 1 163 ? -17.174 -13.953 0.237 1.00 91.88 163 ARG A N 1
ATOM 1269 C CA . ARG A 1 163 ? -17.337 -13.100 -0.948 1.00 91.88 163 ARG A CA 1
ATOM 1270 C C . ARG A 1 163 ? -18.745 -13.228 -1.496 1.00 91.88 163 ARG A C 1
ATOM 1272 O O . ARG A 1 163 ? -19.290 -14.325 -1.528 1.00 91.88 163 ARG A O 1
ATOM 1279 N N . GLN A 1 164 ? -19.273 -12.106 -1.958 1.00 93.00 164 GLN A N 1
ATOM 1280 C CA . GLN A 1 164 ? -20.513 -12.026 -2.707 1.00 93.00 164 GLN A CA 1
ATOM 1281 C C . GLN A 1 164 ? -20.211 -11.268 -3.995 1.00 93.00 164 GLN A C 1
ATOM 1283 O O . GLN A 1 164 ? -19.747 -10.128 -3.939 1.00 93.00 164 GLN A O 1
ATOM 1288 N N . ASP A 1 165 ? -20.448 -11.905 -5.137 1.00 92.31 165 ASP A N 1
ATOM 1289 C CA . ASP A 1 165 ? -20.326 -11.229 -6.423 1.00 92.31 165 ASP A CA 1
ATOM 1290 C C . ASP A 1 165 ? -21.508 -10.274 -6.605 1.00 92.31 165 ASP A C 1
ATOM 1292 O O . ASP A 1 165 ? -22.657 -10.613 -6.295 1.00 92.31 165 ASP A O 1
ATOM 1296 N N . LEU A 1 166 ? -21.204 -9.067 -7.082 1.00 92.06 166 LEU A N 1
ATOM 1297 C CA . LEU A 1 166 ? -22.197 -8.055 -7.423 1.00 92.06 166 LEU A CA 1
ATOM 1298 C C . LEU A 1 166 ? -22.557 -8.190 -8.910 1.00 92.06 166 LEU A C 1
ATOM 1300 O O . LEU A 1 166 ? -21.654 -8.362 -9.733 1.00 92.06 166 LEU A O 1
ATOM 1304 N N . PRO A 1 167 ? -23.851 -8.128 -9.269 1.00 89.94 167 PRO A N 1
ATOM 1305 C CA . PRO A 1 167 ? -24.312 -8.437 -10.622 1.00 89.94 167 PRO A CA 1
ATOM 1306 C C . PRO A 1 167 ? -23.892 -7.392 -11.661 1.00 89.94 167 PRO A C 1
ATOM 1308 O O . PRO A 1 167 ? -23.654 -7.739 -12.816 1.00 89.94 167 PRO A O 1
ATOM 1311 N N . GLU A 1 168 ? -23.798 -6.120 -11.269 1.00 89.25 168 GLU A N 1
ATOM 1312 C CA . GLU A 1 168 ? -23.492 -5.004 -12.166 1.00 89.25 168 GLU A CA 1
ATOM 1313 C C . GLU A 1 168 ? -22.353 -4.147 -11.592 1.00 89.25 168 GLU A C 1
ATOM 1315 O O . GLU A 1 168 ? -22.220 -3.978 -10.381 1.00 89.25 168 GLU A O 1
ATOM 1320 N N . VAL A 1 169 ? -21.494 -3.595 -12.453 1.00 84.38 169 VAL A N 1
ATOM 1321 C CA . VAL A 1 169 ? -20.372 -2.746 -11.996 1.00 84.38 169 VAL A CA 1
ATOM 1322 C C . VAL A 1 169 ? -20.871 -1.400 -11.463 1.00 84.38 169 VAL A C 1
ATOM 1324 O O . VAL A 1 169 ? -20.282 -0.846 -10.539 1.00 84.38 169 VAL A O 1
ATOM 1327 N N . ILE A 1 170 ? -21.945 -0.879 -12.055 1.00 87.31 170 ILE A N 1
ATOM 1328 C CA . ILE A 1 170 ? -22.593 0.376 -11.675 1.00 87.31 170 ILE A CA 1
ATOM 1329 C C . ILE A 1 170 ? -23.911 0.018 -10.995 1.00 87.31 170 ILE A C 1
ATOM 1331 O O . ILE A 1 170 ? -24.656 -0.802 -11.523 1.00 87.31 170 ILE A O 1
ATOM 1335 N N . GLY A 1 171 ? -24.180 0.626 -9.846 1.00 87.62 171 GLY A N 1
ATOM 1336 C CA . GLY A 1 171 ? -25.414 0.438 -9.091 1.00 87.62 171 GLY A CA 1
ATOM 1337 C C . GLY A 1 171 ? -25.246 0.892 -7.648 1.00 87.62 171 GLY A C 1
ATOM 1338 O O . GLY A 1 171 ? -24.114 0.999 -7.158 1.00 87.62 171 GLY A O 1
ATOM 1339 N N . ASP A 1 172 ? -26.366 1.141 -6.978 1.00 90.88 172 ASP A N 1
ATOM 1340 C CA . ASP A 1 172 ? -26.364 1.452 -5.556 1.00 90.88 172 ASP A CA 1
ATOM 1341 C C . ASP A 1 172 ? -26.470 0.154 -4.752 1.00 90.88 172 ASP A C 1
ATOM 1343 O O . ASP A 1 172 ? -27.398 -0.646 -4.891 1.00 90.88 172 ASP A O 1
ATOM 1347 N N . TYR A 1 173 ? -25.476 -0.068 -3.895 1.00 92.50 173 TYR A N 1
ATOM 1348 C CA . TYR A 1 173 ? -25.385 -1.255 -3.055 1.00 92.50 173 TYR 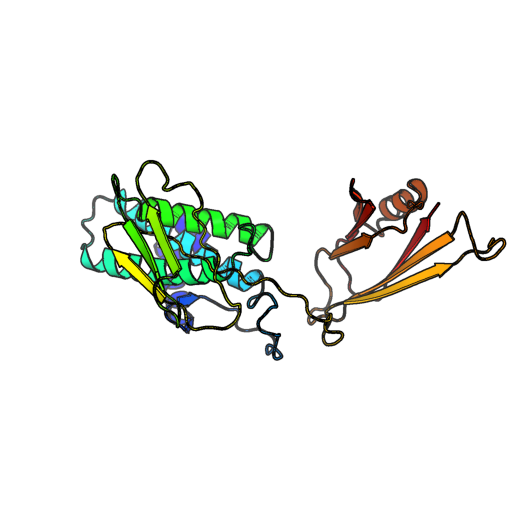A CA 1
ATOM 1349 C C . TYR A 1 173 ? -25.420 -0.861 -1.587 1.00 92.50 173 TYR A C 1
ATOM 1351 O O . TYR A 1 173 ? -24.748 0.080 -1.162 1.00 92.50 173 TYR A O 1
ATOM 1359 N N . SER A 1 174 ? -26.168 -1.616 -0.788 1.00 93.31 174 SER A N 1
ATOM 1360 C CA . SER A 1 174 ? -26.235 -1.420 0.658 1.00 93.31 174 SER A CA 1
ATOM 1361 C C . SER A 1 174 ? -26.028 -2.728 1.412 1.00 93.31 174 SER A C 1
ATOM 1363 O O . SER A 1 174 ? -26.248 -3.825 0.891 1.00 93.31 174 SER A O 1
ATOM 1365 N N . LEU A 1 175 ? -25.547 -2.595 2.648 1.00 93.69 175 LEU A N 1
ATOM 1366 C CA . LEU A 1 175 ? -25.328 -3.702 3.568 1.00 93.69 175 LEU A CA 1
ATOM 1367 C C . LEU A 1 175 ? -26.243 -3.516 4.772 1.00 93.69 175 LEU A C 1
ATOM 1369 O O . LEU A 1 175 ? -26.155 -2.503 5.465 1.00 93.69 175 LEU A O 1
ATOM 1373 N N . GLU A 1 176 ? -27.077 -4.509 5.043 1.00 94.44 176 GLU A N 1
ATOM 1374 C CA . GLU A 1 176 ? -27.821 -4.603 6.295 1.00 94.44 176 GLU A CA 1
ATOM 1375 C C . GLU A 1 176 ? -27.158 -5.642 7.186 1.00 94.44 176 GLU A C 1
ATOM 1377 O O . GLU A 1 176 ? -26.840 -6.745 6.744 1.00 94.44 176 GLU A O 1
ATOM 1382 N N . VAL A 1 177 ? -26.913 -5.281 8.441 1.00 94.00 177 VAL A N 1
ATOM 1383 C CA . VAL A 1 177 ? -26.163 -6.117 9.377 1.00 94.00 177 VAL A CA 1
ATOM 1384 C C . VAL A 1 177 ? -27.033 -6.413 10.580 1.00 94.00 177 VAL A C 1
ATOM 1386 O O . VAL A 1 177 ? -27.505 -5.503 11.257 1.00 94.00 177 VAL A O 1
ATOM 1389 N N . GLU A 1 178 ? -27.181 -7.695 10.879 1.00 94.44 178 GLU A N 1
ATOM 1390 C CA . GLU A 1 178 ? -27.863 -8.196 12.065 1.00 94.44 178 GLU A CA 1
ATOM 1391 C C . GLU A 1 178 ? -26.871 -8.971 12.941 1.00 94.44 178 GLU A C 1
ATOM 1393 O O . GLU A 1 178 ? -25.973 -9.646 12.433 1.00 94.44 178 GLU A O 1
ATOM 1398 N N . GLY A 1 179 ? -27.034 -8.899 14.264 1.00 92.31 179 GLY A N 1
ATOM 1399 C CA . GLY A 1 179 ? -26.204 -9.627 15.229 1.00 92.31 179 GLY A CA 1
ATOM 1400 C C . GLY A 1 179 ? -25.233 -8.740 16.010 1.00 92.31 179 GLY A C 1
ATOM 1401 O O . GLY A 1 179 ? -25.497 -7.564 16.252 1.00 92.31 179 GLY A O 1
ATOM 1402 N N . SER A 1 180 ? -24.119 -9.321 16.461 1.00 89.75 180 SER A N 1
ATOM 1403 C CA . SER A 1 180 ? -23.141 -8.645 17.326 1.00 89.75 180 SER A CA 1
ATOM 1404 C C . SER A 1 180 ? -21.702 -8.953 16.923 1.00 89.75 180 SER A C 1
ATOM 1406 O O . SER A 1 180 ? -21.392 -10.058 16.485 1.00 89.75 180 SER A O 1
ATOM 1408 N N . GLY A 1 181 ? -20.813 -7.973 17.095 1.00 87.44 181 GLY A N 1
ATOM 1409 C CA . GLY A 1 181 ? -19.388 -8.075 16.778 1.00 87.44 181 GLY A CA 1
ATOM 1410 C C . GLY A 1 181 ? -18.928 -7.008 15.788 1.00 87.44 181 GLY A C 1
ATOM 1411 O O . GLY A 1 181 ? -19.669 -6.077 15.472 1.00 87.44 181 GLY A O 1
ATOM 1412 N N . TRP A 1 182 ? -17.721 -7.188 15.252 1.00 86.94 182 TRP A N 1
ATOM 1413 C CA . TRP A 1 182 ? -17.123 -6.319 14.237 1.00 86.94 182 TRP A CA 1
ATOM 1414 C C . TRP A 1 182 ? -16.741 -7.136 13.007 1.00 86.94 182 TRP A C 1
ATOM 1416 O O . TRP A 1 182 ? -16.226 -8.243 13.143 1.00 86.94 182 TRP A O 1
ATOM 1426 N N . PHE A 1 183 ? -16.962 -6.578 11.821 1.00 87.50 183 PHE A N 1
ATOM 1427 C CA . PHE A 1 183 ? -16.523 -7.166 10.559 1.00 87.50 183 PHE A CA 1
ATOM 1428 C C . PHE A 1 183 ? -15.900 -6.096 9.671 1.00 87.50 183 PHE A C 1
ATOM 1430 O O . PHE A 1 183 ? -16.111 -4.897 9.864 1.00 87.50 183 PHE A O 1
ATOM 1437 N N . LEU A 1 184 ? -15.123 -6.554 8.697 1.00 86.69 184 LEU A N 1
ATOM 1438 C CA . LEU A 1 184 ? -14.544 -5.714 7.668 1.00 86.69 184 LEU A CA 1
ATOM 1439 C C . LEU A 1 184 ? -15.210 -6.041 6.338 1.00 86.69 184 LEU A C 1
ATOM 1441 O O . LEU A 1 184 ? -15.182 -7.192 5.909 1.00 86.69 184 LEU A O 1
ATOM 1445 N N . SER A 1 185 ? -15.777 -5.030 5.688 1.00 86.88 185 SER A N 1
ATOM 1446 C CA . SER A 1 185 ? -16.267 -5.149 4.318 1.00 86.88 185 SER A CA 1
ATOM 1447 C C . SER A 1 185 ? -15.334 -4.406 3.371 1.00 86.88 185 SER A C 1
ATOM 1449 O O . SER A 1 185 ? -14.954 -3.265 3.638 1.00 86.88 185 SER A O 1
ATOM 1451 N N . GLN A 1 186 ? -14.964 -5.062 2.273 1.00 85.19 186 GLN A N 1
ATOM 1452 C CA . GLN A 1 186 ? -14.150 -4.488 1.211 1.00 85.19 186 GLN A CA 1
ATOM 1453 C C . GLN A 1 186 ? -14.815 -4.775 -0.133 1.00 85.19 186 GLN A C 1
ATOM 1455 O O . GLN A 1 186 ? -15.044 -5.930 -0.487 1.00 85.19 186 GLN A O 1
ATOM 1460 N N . THR A 1 187 ? -15.049 -3.721 -0.908 1.00 85.06 187 THR A N 1
ATOM 1461 C CA . THR A 1 187 ? -15.537 -3.826 -2.284 1.00 85.06 187 THR A CA 1
ATOM 1462 C C . THR A 1 187 ? -14.368 -3.63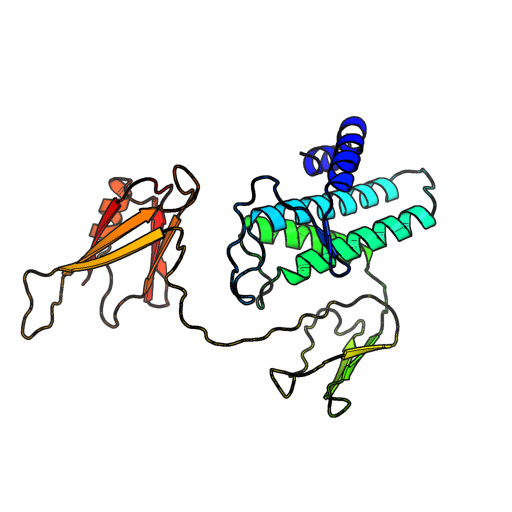3 -3.240 1.00 85.06 187 THR A C 1
ATOM 1464 O O . THR A 1 187 ? -13.569 -2.715 -3.075 1.00 85.06 187 THR A O 1
ATOM 1467 N N . THR A 1 188 ? -14.239 -4.507 -4.238 1.00 81.69 188 THR A N 1
ATOM 1468 C CA . THR A 1 188 ? -13.181 -4.421 -5.254 1.00 81.69 188 THR A CA 1
ATOM 1469 C C . THR A 1 188 ? -13.802 -4.363 -6.639 1.00 81.69 188 THR A C 1
ATOM 1471 O O . THR A 1 188 ? -14.537 -5.268 -7.019 1.00 81.69 188 THR A O 1
ATOM 1474 N N . VAL A 1 189 ? -13.429 -3.350 -7.420 1.00 83.50 189 VAL A N 1
ATOM 1475 C CA . VAL A 1 189 ? -13.776 -3.239 -8.842 1.00 83.50 189 VAL A CA 1
ATOM 1476 C C . VAL A 1 189 ? -12.502 -3.411 -9.669 1.00 83.50 189 VAL A C 1
ATOM 1478 O O . VAL A 1 189 ? -11.449 -2.885 -9.310 1.00 83.50 189 VAL A O 1
ATOM 1481 N N . LYS A 1 190 ? -12.575 -4.174 -10.764 1.00 81.06 190 LYS A N 1
ATOM 1482 C CA . LYS A 1 190 ? -11.453 -4.398 -11.688 1.00 81.06 190 LYS A CA 1
ATOM 1483 C C . LYS A 1 190 ? -11.863 -3.993 -13.096 1.00 81.06 190 LYS A C 1
ATOM 1485 O O . LYS A 1 190 ? -12.863 -4.488 -13.603 1.00 81.06 190 LYS A O 1
ATOM 1490 N N . TYR A 1 191 ? -11.077 -3.129 -13.724 1.00 81.62 191 TYR A N 1
ATOM 1491 C CA . TYR A 1 191 ? -11.280 -2.684 -15.099 1.00 81.62 191 TYR A CA 1
ATOM 1492 C C . TYR A 1 191 ? -9.952 -2.245 -15.718 1.00 81.62 191 TYR A C 1
ATOM 1494 O O . TYR A 1 191 ? -8.978 -1.997 -15.006 1.00 81.62 191 TYR A O 1
ATOM 1502 N N . ASN A 1 192 ? -9.914 -2.173 -17.047 1.00 82.44 192 ASN A N 1
ATOM 1503 C CA . ASN A 1 192 ? -8.737 -1.744 -17.796 1.00 82.44 192 ASN A CA 1
ATOM 1504 C C . ASN A 1 192 ? -8.890 -0.278 -18.204 1.00 82.44 192 ASN A C 1
ATOM 1506 O O . ASN A 1 192 ? -9.956 0.130 -18.662 1.00 82.44 192 ASN A O 1
ATOM 1510 N N . VAL A 1 193 ? -7.813 0.491 -18.077 1.00 78.75 193 VAL A N 1
ATOM 1511 C CA . VAL A 1 193 ? -7.733 1.898 -18.489 1.00 78.75 193 VAL A CA 1
ATOM 1512 C C . VAL A 1 193 ? -6.506 2.107 -19.371 1.00 78.75 193 VAL A C 1
ATOM 1514 O O . VAL A 1 193 ? -5.507 1.402 -19.196 1.00 78.75 193 VAL A O 1
ATOM 1517 N N . PRO A 1 194 ? -6.542 3.060 -20.316 1.00 80.06 194 PRO A N 1
ATOM 1518 C CA . PRO A 1 194 ? -5.336 3.474 -21.016 1.00 80.06 194 PRO A CA 1
ATOM 1519 C C . PRO A 1 194 ? -4.337 4.086 -20.024 1.00 80.06 194 PRO A C 1
ATOM 1521 O O . PRO A 1 194 ? -4.725 4.771 -19.079 1.00 80.06 194 PRO A O 1
ATOM 1524 N N . ILE A 1 195 ? -3.044 3.841 -20.245 1.00 72.00 195 ILE A N 1
ATOM 1525 C CA . ILE A 1 195 ? -1.975 4.390 -19.403 1.00 72.00 195 ILE A CA 1
ATOM 1526 C C . ILE A 1 195 ? -1.920 5.912 -19.617 1.00 72.00 195 ILE A C 1
ATOM 1528 O O . ILE A 1 195 ? -1.703 6.340 -20.757 1.00 72.00 195 ILE A O 1
ATOM 1532 N N . PRO A 1 196 ? -2.096 6.736 -18.565 1.00 70.56 196 PRO A N 1
ATOM 1533 C CA . PRO A 1 196 ? -1.910 8.178 -18.670 1.00 70.56 196 PRO A CA 1
ATOM 1534 C C . PRO A 1 196 ? -0.461 8.478 -19.065 1.00 70.56 196 PRO A C 1
ATOM 1536 O O . PRO A 1 196 ? 0.468 7.966 -18.445 1.00 70.56 196 PRO A O 1
ATOM 1539 N N . LYS A 1 197 ? -0.262 9.285 -20.111 1.00 68.44 197 LYS A N 1
ATOM 1540 C CA . LYS A 1 197 ? 1.079 9.694 -20.569 1.00 68.44 197 LYS A CA 1
ATOM 1541 C C . LYS A 1 197 ? 1.574 10.989 -19.918 1.00 68.44 197 LYS A C 1
ATOM 1543 O O . LYS A 1 197 ? 2.736 11.340 -20.079 1.00 68.44 197 LYS A O 1
ATOM 1548 N N . GLU A 1 198 ? 0.700 11.702 -19.218 1.00 69.81 198 GLU A N 1
ATOM 1549 C CA . GLU A 1 198 ? 0.998 12.996 -18.605 1.00 69.81 198 GLU A CA 1
ATOM 1550 C C . GLU A 1 198 ? 1.479 12.827 -17.156 1.00 69.81 198 GLU A C 1
ATOM 1552 O O . GLU A 1 198 ? 1.039 11.916 -16.454 1.00 69.81 198 GLU A O 1
ATOM 1557 N N . ASN A 1 199 ? 2.355 13.732 -16.704 1.00 66.12 199 ASN A N 1
ATOM 1558 C CA . ASN A 1 199 ? 2.824 13.844 -15.313 1.00 66.12 199 ASN A CA 1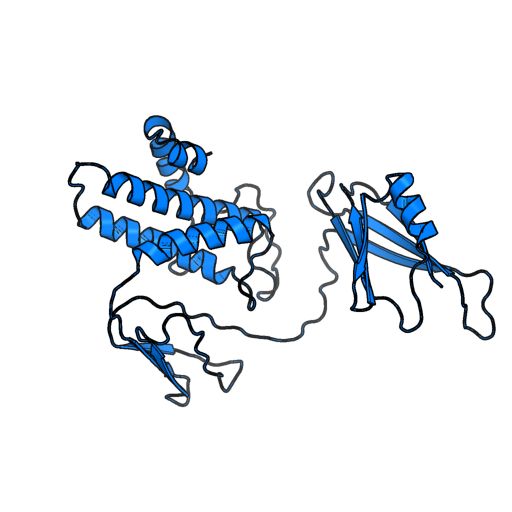
ATOM 1559 C C . ASN A 1 199 ? 3.550 12.606 -14.748 1.00 66.12 199 ASN A C 1
ATOM 1561 O O . ASN A 1 199 ? 3.516 12.354 -13.541 1.00 66.12 199 ASN A O 1
ATOM 1565 N N . ALA A 1 200 ? 4.226 11.826 -15.596 1.00 78.81 200 ALA A N 1
ATOM 1566 C CA . ALA A 1 200 ? 5.086 10.748 -15.124 1.00 78.81 200 ALA A CA 1
ATOM 1567 C C . ALA A 1 200 ? 6.309 11.323 -14.388 1.00 78.81 200 ALA A C 1
ATOM 1569 O O . ALA A 1 200 ? 7.020 12.170 -14.917 1.00 78.81 200 ALA A O 1
ATOM 1570 N N . ALA A 1 201 ? 6.598 10.819 -13.185 1.00 84.06 201 ALA A N 1
ATOM 1571 C CA . ALA A 1 201 ? 7.794 11.213 -12.430 1.00 84.06 201 ALA A CA 1
ATOM 1572 C C . ALA A 1 201 ? 9.107 10.749 -13.088 1.00 84.06 201 ALA A C 1
ATOM 1574 O O . ALA A 1 201 ? 10.189 11.132 -12.648 1.00 84.06 201 ALA A O 1
ATOM 1575 N N . PHE A 1 202 ? 9.015 9.905 -14.115 1.00 88.25 202 PHE A N 1
ATOM 1576 C CA . PHE A 1 202 ? 10.143 9.392 -14.871 1.00 88.25 202 PHE A CA 1
ATOM 1577 C C . PHE A 1 202 ? 9.837 9.423 -16.365 1.00 88.25 202 PHE A C 1
ATOM 1579 O O . PHE A 1 202 ? 8.760 9.001 -16.791 1.00 88.25 202 PHE A O 1
ATOM 1586 N N . SER A 1 203 ? 10.829 9.834 -17.147 1.00 89.31 203 SER A N 1
ATOM 1587 C CA . SER A 1 203 ? 10.877 9.596 -18.585 1.00 89.31 203 SER A CA 1
ATOM 1588 C C . SER A 1 203 ? 11.701 8.340 -18.849 1.00 89.31 203 SER A C 1
ATOM 1590 O O . SER A 1 203 ? 12.812 8.195 -18.336 1.00 89.31 203 SER A O 1
ATOM 1592 N N . LEU A 1 204 ? 11.132 7.414 -19.621 1.00 91.00 204 LEU A N 1
ATOM 1593 C CA . LEU A 1 204 ? 11.730 6.125 -19.950 1.00 91.00 204 LEU A CA 1
ATOM 1594 C C . LEU A 1 204 ? 11.736 5.945 -21.468 1.00 91.00 204 LEU A C 1
ATOM 1596 O O . LEU A 1 204 ? 10.680 5.945 -22.102 1.00 91.00 204 LEU A O 1
ATOM 1600 N N . ALA A 1 205 ? 12.917 5.728 -22.037 1.00 91.88 205 ALA A N 1
ATOM 1601 C CA . ALA A 1 205 ? 13.093 5.357 -23.433 1.00 91.88 205 ALA A CA 1
ATOM 1602 C C . ALA A 1 205 ? 13.910 4.067 -23.536 1.00 91.88 205 ALA A C 1
ATOM 1604 O O . ALA A 1 205 ? 14.835 3.832 -22.760 1.00 91.88 205 ALA A O 1
ATOM 1605 N N . VAL A 1 206 ? 13.556 3.218 -24.498 1.00 91.81 206 VAL A N 1
ATOM 1606 C CA . VAL A 1 206 ? 14.244 1.949 -24.745 1.00 91.81 206 VAL A CA 1
ATOM 1607 C C . VAL A 1 206 ? 14.612 1.882 -26.216 1.00 91.81 206 VAL A C 1
ATOM 1609 O O . VAL A 1 206 ? 13.745 1.994 -27.082 1.00 91.81 206 VAL A O 1
ATOM 1612 N N . CYS A 1 207 ? 15.896 1.675 -26.485 1.00 92.38 207 CYS A N 1
ATOM 1613 C CA . CYS A 1 207 ? 16.436 1.526 -27.829 1.00 92.38 207 CYS A CA 1
ATOM 1614 C C . CYS A 1 207 ? 17.150 0.180 -27.945 1.00 92.38 207 CYS A C 1
ATOM 1616 O O . CYS A 1 207 ? 17.986 -0.153 -27.107 1.00 92.38 207 CYS A O 1
ATOM 1618 N N . ALA A 1 208 ? 16.842 -0.575 -28.997 1.00 90.44 208 ALA A N 1
ATOM 1619 C CA . ALA A 1 208 ? 17.544 -1.804 -29.342 1.00 90.44 208 ALA A CA 1
ATOM 1620 C C . ALA A 1 208 ? 18.375 -1.578 -30.610 1.00 90.44 208 ALA A C 1
ATOM 1622 O O . ALA A 1 208 ? 17.838 -1.133 -31.625 1.00 90.44 208 ALA A O 1
ATOM 1623 N N . THR A 1 209 ? 19.671 -1.878 -30.560 1.00 89.75 209 THR A N 1
ATOM 1624 C CA . THR A 1 209 ? 20.583 -1.742 -31.704 1.00 89.75 209 THR A CA 1
ATOM 1625 C C . THR A 1 209 ? 21.332 -3.044 -31.957 1.00 89.75 209 THR A C 1
ATOM 1627 O O . THR A 1 209 ? 21.776 -3.724 -31.034 1.00 89.75 209 THR A O 1
ATOM 1630 N N . SER A 1 210 ? 21.467 -3.420 -33.228 1.00 87.19 210 SER A N 1
ATOM 1631 C CA . SER A 1 210 ? 22.237 -4.594 -33.633 1.00 87.19 210 SER A CA 1
ATOM 1632 C C . SER A 1 210 ? 22.934 -4.334 -34.955 1.00 87.19 210 SER A C 1
ATOM 1634 O O . SER A 1 210 ? 22.304 -3.899 -35.917 1.00 87.19 210 SER A O 1
ATOM 1636 N N . ASP A 1 211 ? 24.218 -4.674 -35.010 1.00 80.81 211 ASP A N 1
ATOM 1637 C CA . ASP A 1 211 ? 25.024 -4.562 -36.227 1.00 80.81 211 ASP A CA 1
ATOM 1638 C C . ASP A 1 211 ? 24.837 -5.774 -37.158 1.00 80.81 211 ASP A C 1
ATOM 1640 O O . ASP A 1 211 ? 25.308 -5.780 -38.293 1.00 80.81 211 ASP A O 1
ATOM 1644 N N . LYS A 1 212 ? 24.172 -6.837 -36.678 1.00 81.00 212 LYS A N 1
ATOM 1645 C CA . LYS A 1 212 ? 24.066 -8.138 -37.357 1.00 81.00 212 LYS A CA 1
ATOM 1646 C C . LYS A 1 212 ? 22.617 -8.617 -37.433 1.00 81.00 212 LYS A C 1
ATOM 1648 O O . LYS A 1 212 ? 22.243 -9.615 -36.820 1.00 81.00 212 LYS A O 1
ATOM 1653 N N . CYS A 1 213 ? 21.811 -7.921 -38.227 1.00 83.50 213 CYS A N 1
ATOM 1654 C CA . CYS A 1 213 ? 20.467 -8.368 -38.589 1.00 83.50 213 CYS A CA 1
ATOM 1655 C C . CYS A 1 213 ? 20.512 -9.205 -39.874 1.00 83.50 213 CYS A C 1
ATOM 1657 O O . CYS A 1 213 ? 20.935 -8.721 -40.921 1.00 83.50 213 CYS A O 1
ATOM 1659 N N . VAL A 1 214 ? 20.035 -10.449 -39.813 1.00 80.81 214 VAL A N 1
ATOM 1660 C CA . VAL A 1 214 ? 19.875 -11.327 -40.981 1.00 80.81 214 VAL A CA 1
ATOM 1661 C C . VAL A 1 214 ? 18.384 -11.534 -41.213 1.00 80.81 214 VAL A C 1
ATOM 1663 O O . VAL A 1 214 ? 17.682 -12.027 -40.334 1.00 80.81 214 VAL A O 1
ATOM 1666 N N . ASN A 1 215 ? 17.881 -11.142 -42.387 1.00 82.38 215 ASN A N 1
ATOM 1667 C CA . ASN A 1 215 ? 16.457 -11.241 -42.748 1.00 82.38 215 ASN A CA 1
ATOM 1668 C C . ASN A 1 215 ? 15.506 -10.592 -41.719 1.00 82.38 215 ASN A C 1
ATOM 1670 O O . ASN A 1 215 ? 14.428 -11.111 -41.446 1.00 82.38 215 ASN A O 1
ATOM 1674 N N . GLY A 1 216 ? 15.918 -9.473 -41.114 1.00 76.69 216 GLY A N 1
ATOM 1675 C CA . GLY A 1 216 ? 15.120 -8.763 -40.107 1.00 76.69 216 GLY A CA 1
ATOM 1676 C C . GLY A 1 216 ? 15.132 -9.389 -38.708 1.00 76.69 216 GLY A C 1
ATOM 1677 O O . GLY A 1 216 ? 14.461 -8.879 -37.818 1.00 76.69 216 GLY A O 1
ATOM 1678 N N . VAL A 1 217 ? 15.907 -10.457 -38.491 1.00 79.56 217 VAL A N 1
ATOM 1679 C CA . VAL A 1 217 ? 16.085 -11.097 -37.183 1.00 79.56 217 VAL A CA 1
ATOM 1680 C C . VAL A 1 217 ? 17.537 -10.955 -36.746 1.00 79.56 217 VAL A C 1
ATOM 1682 O O . VAL A 1 217 ? 18.466 -11.162 -37.527 1.00 79.56 217 VAL A O 1
ATOM 1685 N N . THR A 1 218 ? 17.743 -10.626 -35.477 1.00 86.38 218 THR A N 1
ATOM 1686 C CA . THR A 1 218 ? 19.065 -10.635 -34.860 1.00 86.38 218 THR A CA 1
ATOM 1687 C C . THR A 1 218 ? 19.062 -11.563 -33.662 1.00 86.38 218 THR A C 1
ATOM 1689 O O . THR A 1 218 ? 18.128 -11.554 -32.873 1.00 86.38 218 THR A O 1
ATOM 1692 N N . LYS A 1 219 ? 20.107 -12.383 -33.535 1.00 85.75 219 LYS A N 1
ATOM 1693 C CA . LYS A 1 219 ? 20.286 -13.235 -32.355 1.00 85.75 219 LYS A CA 1
ATOM 1694 C C . LYS A 1 219 ? 20.861 -12.464 -31.177 1.00 85.75 219 LYS A C 1
ATOM 1696 O O . LYS A 1 219 ? 20.728 -12.921 -30.061 1.00 85.75 219 LYS A O 1
ATOM 1701 N N . VAL A 1 220 ? 21.554 -11.351 -31.428 1.00 89.31 220 VAL A N 1
ATOM 1702 C CA . VAL A 1 220 ? 22.234 -10.588 -30.380 1.00 89.31 220 VAL A CA 1
ATOM 1703 C C . VAL A 1 220 ? 22.097 -9.101 -30.655 1.00 89.31 220 VAL A C 1
ATOM 1705 O O . VAL A 1 220 ? 22.446 -8.618 -31.738 1.00 89.31 220 VAL A O 1
ATOM 1708 N N . PHE A 1 221 ? 21.616 -8.358 -29.669 1.00 91.38 221 PHE A N 1
ATOM 1709 C CA . PHE A 1 221 ? 21.458 -6.914 -29.776 1.00 91.38 221 PHE A CA 1
ATOM 1710 C C . PHE A 1 221 ? 21.756 -6.221 -28.450 1.00 91.38 221 PHE A C 1
ATOM 1712 O O . PHE A 1 221 ? 21.589 -6.797 -27.378 1.00 91.38 221 PHE A O 1
ATOM 1719 N N . ASN A 1 222 ? 22.197 -4.971 -28.534 1.00 92.56 222 ASN A N 1
ATOM 1720 C CA . ASN A 1 222 ? 22.338 -4.094 -27.383 1.00 92.56 222 ASN A CA 1
ATOM 1721 C C . ASN A 1 222 ? 20.976 -3.487 -27.062 1.00 92.56 222 ASN A C 1
ATOM 1723 O O . ASN A 1 222 ? 20.355 -2.867 -27.926 1.00 92.56 222 ASN A O 1
ATOM 1727 N N . MET A 1 223 ? 20.525 -3.637 -25.822 1.00 93.12 223 MET A N 1
ATOM 1728 C CA . MET A 1 223 ? 19.400 -2.886 -25.286 1.00 93.12 223 MET A CA 1
ATOM 1729 C C . MET A 1 223 ? 19.937 -1.741 -24.437 1.00 93.12 223 MET A C 1
ATOM 1731 O O . MET A 1 223 ? 20.659 -1.964 -23.469 1.00 93.12 223 MET A O 1
ATOM 1735 N N . THR A 1 224 ? 19.554 -0.520 -24.791 1.00 95.25 224 THR A N 1
ATOM 1736 C CA . THR A 1 224 ? 19.842 0.686 -24.019 1.00 95.25 224 THR A CA 1
ATOM 1737 C C . THR A 1 224 ? 18.552 1.205 -23.413 1.00 95.25 224 THR A C 1
ATOM 1739 O O . THR A 1 224 ? 17.617 1.561 -24.131 1.00 95.25 224 THR A O 1
ATOM 1742 N N . VAL A 1 225 ? 18.521 1.264 -22.088 1.00 94.75 225 VAL A N 1
ATOM 1743 C CA . VAL A 1 225 ? 17.449 1.873 -21.309 1.00 94.75 225 VAL A CA 1
ATOM 1744 C C . VAL A 1 225 ? 17.905 3.253 -20.868 1.00 94.75 225 VAL A C 1
ATOM 1746 O O . VAL A 1 225 ? 18.863 3.387 -20.110 1.00 94.75 225 VAL A O 1
ATOM 1749 N N . THR A 1 226 ? 17.217 4.277 -21.346 1.00 95.06 226 THR A N 1
ATOM 1750 C CA . THR A 1 226 ? 17.429 5.668 -20.961 1.00 95.06 226 THR A CA 1
ATOM 1751 C C . THR A 1 226 ? 16.363 6.056 -19.953 1.00 95.06 226 THR A C 1
ATOM 1753 O O . THR A 1 226 ? 15.170 5.964 -20.243 1.00 95.06 226 THR A O 1
ATOM 1756 N N . LEU A 1 227 ? 16.798 6.485 -18.774 1.00 94.50 227 LEU A N 1
ATOM 1757 C CA . LEU A 1 227 ? 15.928 6.884 -17.679 1.00 94.50 227 LEU A CA 1
ATOM 1758 C C . LEU A 1 227 ? 16.293 8.291 -17.216 1.00 94.50 227 LEU A C 1
ATOM 1760 O O . LEU A 1 227 ? 17.462 8.586 -16.980 1.00 94.50 227 LEU A O 1
ATOM 1764 N N . GLU A 1 228 ? 15.289 9.138 -17.041 1.00 91.88 228 GLU A N 1
ATOM 1765 C CA . GLU A 1 228 ? 15.429 10.480 -16.484 1.00 91.88 228 GLU A CA 1
ATOM 1766 C C . GLU A 1 228 ? 14.371 10.690 -15.399 1.00 91.88 228 GLU A C 1
ATOM 1768 O O . GLU A 1 228 ? 13.206 10.331 -15.583 1.00 91.88 228 GLU A O 1
ATOM 1773 N N . TYR A 1 229 ? 14.776 11.258 -14.262 1.00 91.06 229 TYR A N 1
ATOM 1774 C CA . TYR A 1 229 ? 13.848 11.637 -13.203 1.00 91.06 229 TYR A CA 1
ATOM 1775 C C . TYR A 1 229 ? 13.299 13.039 -13.472 1.00 91.06 229 TYR A C 1
ATOM 1777 O O . TYR A 1 229 ? 14.054 13.989 -13.637 1.00 91.06 229 TYR A O 1
ATOM 1785 N N . GLN A 1 230 ? 11.974 13.152 -13.510 1.00 87.25 230 GLN A N 1
ATOM 1786 C CA . GLN A 1 230 ? 11.233 14.386 -13.793 1.00 87.25 230 GLN A CA 1
ATOM 1787 C C . GLN A 1 230 ? 10.265 14.735 -12.648 1.00 87.25 230 GLN A C 1
ATOM 1789 O O . GLN A 1 230 ? 9.304 15.479 -12.827 1.00 87.25 230 GLN A O 1
ATOM 1794 N N . GLY A 1 231 ? 10.473 14.143 -11.467 1.00 80.12 231 GLY A N 1
ATOM 1795 C CA . GLY A 1 231 ? 9.649 14.406 -10.293 1.00 80.12 231 GLY A CA 1
ATOM 1796 C C . GLY A 1 231 ? 9.991 15.723 -9.591 1.00 80.12 231 GLY A C 1
ATOM 1797 O O . GLY A 1 231 ? 10.860 16.480 -10.005 1.00 80.12 231 GLY A O 1
ATOM 1798 N N . PHE A 1 232 ? 9.294 15.990 -8.485 1.00 77.56 232 PHE A N 1
ATOM 1799 C CA . PHE A 1 232 ? 9.388 17.261 -7.753 1.00 77.56 232 PHE A CA 1
ATOM 1800 C C . PHE A 1 232 ? 10.670 17.441 -6.924 1.00 77.56 232 PHE A C 1
ATOM 1802 O O . PHE A 1 232 ? 10.919 18.532 -6.417 1.00 77.56 232 PHE A O 1
ATOM 1809 N N . LEU A 1 233 ? 11.443 16.375 -6.716 1.00 81.38 233 LEU A N 1
ATOM 1810 C CA . LEU A 1 233 ? 12.667 16.409 -5.915 1.00 81.38 233 LEU A CA 1
ATOM 1811 C C . LEU A 1 233 ? 13.899 16.605 -6.810 1.00 81.38 233 LEU A C 1
ATOM 1813 O O . LEU A 1 233 ? 13.841 16.434 -8.020 1.00 81.38 233 LEU A O 1
ATOM 1817 N N . ASN A 1 234 ? 15.051 16.902 -6.206 1.00 84.56 234 ASN A N 1
ATOM 1818 C CA . ASN A 1 234 ? 16.317 16.994 -6.952 1.00 84.56 234 ASN A CA 1
ATOM 1819 C C . ASN A 1 234 ? 16.799 15.630 -7.479 1.00 84.56 234 ASN A C 1
ATOM 1821 O O . ASN A 1 234 ? 17.591 15.560 -8.414 1.00 84.56 234 ASN A O 1
ATOM 1825 N N . ALA A 1 235 ? 16.373 14.545 -6.834 1.00 87.75 235 ALA A N 1
ATOM 1826 C CA . ALA A 1 235 ? 16.674 13.178 -7.219 1.00 87.75 235 ALA A CA 1
ATOM 1827 C C . ALA A 1 235 ? 15.588 12.247 -6.676 1.00 87.75 235 ALA A C 1
ATOM 1829 O O . ALA A 1 235 ? 14.968 12.534 -5.648 1.00 87.75 235 ALA A O 1
ATOM 1830 N N . SER A 1 236 ? 15.394 11.116 -7.343 1.00 88.69 236 SER A N 1
ATOM 1831 C CA . SER A 1 236 ? 14.628 10.001 -6.791 1.00 88.69 236 SER A CA 1
ATOM 1832 C C . SER A 1 236 ? 15.403 9.291 -5.679 1.00 88.69 236 SER A C 1
ATOM 1834 O O . SER A 1 236 ? 16.626 9.393 -5.577 1.00 88.69 236 SER A O 1
ATOM 1836 N N . ASP A 1 237 ? 14.678 8.546 -4.855 1.00 85.31 237 ASP A N 1
ATOM 1837 C CA . ASP A 1 237 ? 15.252 7.537 -3.964 1.00 85.31 237 ASP A CA 1
ATOM 1838 C C . ASP A 1 237 ? 15.488 6.226 -4.756 1.00 85.31 237 ASP A C 1
ATOM 1840 O O . ASP A 1 237 ? 15.685 6.245 -5.978 1.00 85.31 237 ASP A O 1
ATOM 1844 N N . MET A 1 238 ? 15.431 5.069 -4.093 1.00 88.69 238 MET A N 1
ATOM 1845 C CA . MET A 1 238 ? 15.533 3.766 -4.749 1.00 88.69 238 MET A CA 1
ATOM 1846 C C . MET A 1 238 ? 14.522 3.612 -5.889 1.00 88.69 238 MET A C 1
ATOM 1848 O O . MET A 1 238 ? 13.313 3.761 -5.708 1.00 88.69 238 MET A O 1
ATOM 1852 N N . THR A 1 239 ? 15.032 3.253 -7.065 1.00 91.12 239 THR A N 1
ATOM 1853 C CA . THR A 1 239 ? 14.246 3.114 -8.294 1.00 91.12 239 THR A CA 1
ATOM 1854 C C . THR A 1 239 ? 14.364 1.694 -8.833 1.00 91.12 239 THR A C 1
ATOM 1856 O O . THR A 1 239 ? 15.434 1.089 -8.793 1.00 91.12 239 THR A O 1
ATOM 1859 N N . LEU A 1 240 ? 13.254 1.156 -9.337 1.00 92.69 240 LEU A N 1
ATOM 1860 C CA . LEU A 1 240 ? 13.169 -0.187 -9.902 1.00 92.69 240 LEU A CA 1
ATOM 1861 C C . LEU A 1 240 ? 12.714 -0.100 -11.357 1.00 92.69 240 LEU A C 1
ATOM 1863 O O . LEU A 1 240 ? 11.614 0.378 -11.632 1.00 92.69 240 LEU A O 1
ATOM 1867 N N . ILE A 1 241 ? 13.539 -0.591 -12.278 1.00 93.38 241 ILE A N 1
ATOM 1868 C CA . ILE A 1 241 ? 13.167 -0.749 -13.685 1.00 93.38 241 ILE A CA 1
ATOM 1869 C C . ILE A 1 241 ? 12.714 -2.193 -13.886 1.00 93.38 241 ILE A C 1
ATOM 1871 O O . ILE A 1 241 ? 13.447 -3.123 -13.553 1.00 93.38 241 ILE A O 1
ATOM 1875 N N . LYS A 1 242 ? 11.517 -2.383 -14.446 1.00 93.31 242 LYS A N 1
ATOM 1876 C CA . LYS A 1 242 ? 10.998 -3.703 -14.823 1.00 93.31 242 LYS A CA 1
ATOM 1877 C C . LYS A 1 242 ? 10.872 -3.804 -16.331 1.00 93.31 242 LYS A C 1
ATOM 1879 O O . LYS A 1 242 ? 10.162 -3.011 -16.945 1.00 93.31 242 LYS A O 1
ATOM 1884 N N . ILE A 1 243 ? 11.541 -4.790 -16.913 1.00 91.50 243 ILE A N 1
ATOM 1885 C CA . ILE A 1 243 ? 11.584 -5.012 -18.354 1.00 91.50 243 ILE A CA 1
ATOM 1886 C C . ILE A 1 243 ? 11.019 -6.395 -18.627 1.00 91.50 243 ILE A C 1
ATOM 1888 O O . ILE A 1 243 ? 11.600 -7.410 -18.249 1.00 91.50 243 ILE A O 1
ATOM 1892 N N . ARG A 1 244 ? 9.871 -6.442 -19.299 1.00 91.31 244 ARG A N 1
ATOM 1893 C CA . ARG A 1 244 ? 9.315 -7.704 -19.777 1.00 91.31 244 ARG A CA 1
ATOM 1894 C C . ARG A 1 244 ? 10.051 -8.127 -21.042 1.00 91.31 244 ARG A C 1
ATOM 1896 O O . ARG A 1 244 ? 10.110 -7.364 -22.003 1.00 91.31 244 ARG A O 1
ATOM 1903 N N . MET A 1 245 ? 10.601 -9.334 -21.034 1.00 88.06 245 MET A N 1
ATOM 1904 C CA . MET A 1 245 ? 11.437 -9.827 -22.122 1.00 88.06 245 MET A CA 1
ATOM 1905 C C . MET A 1 245 ? 10.607 -10.244 -23.338 1.00 88.06 245 MET A C 1
ATOM 1907 O O . MET A 1 245 ? 9.459 -10.687 -23.220 1.00 88.06 245 MET A O 1
ATOM 1911 N N . LEU A 1 246 ? 11.211 -10.125 -24.523 1.00 85.62 246 LEU A N 1
ATOM 1912 C CA . LEU A 1 246 ? 10.670 -10.714 -25.744 1.00 85.62 246 LEU A CA 1
ATOM 1913 C C . LEU A 1 246 ? 10.748 -12.241 -25.653 1.00 85.62 246 LEU A C 1
ATOM 1915 O O . LEU A 1 246 ? 11.716 -12.800 -25.141 1.00 85.62 246 LEU A O 1
ATOM 1919 N N . SER A 1 247 ? 9.735 -12.930 -26.175 1.00 86.06 247 SER A N 1
ATOM 1920 C CA . SER A 1 247 ? 9.741 -14.395 -26.199 1.00 86.06 247 SER A CA 1
ATOM 1921 C C . SER A 1 247 ? 10.927 -14.916 -27.014 1.00 86.06 247 SER A C 1
ATOM 1923 O O . SER A 1 247 ? 11.127 -14.495 -28.150 1.00 86.06 247 SER A O 1
ATOM 1925 N N . GLY A 1 248 ? 11.696 -15.837 -26.429 1.00 87.25 248 GLY A N 1
ATOM 1926 C CA . GLY A 1 248 ? 12.881 -16.423 -27.062 1.00 87.25 248 GLY A CA 1
ATOM 1927 C C . GLY A 1 248 ? 14.182 -15.646 -26.856 1.00 87.25 248 GLY A C 1
ATOM 1928 O O . GLY A 1 248 ? 15.205 -16.114 -27.339 1.00 87.25 248 GLY A O 1
ATOM 1929 N N . TYR A 1 249 ? 14.156 -14.527 -26.125 1.00 88.12 249 TYR A N 1
ATOM 1930 C CA . TYR A 1 249 ? 15.348 -13.761 -25.762 1.00 88.12 249 TYR A CA 1
ATOM 1931 C C . TYR A 1 249 ? 15.556 -13.734 -24.251 1.00 88.12 249 TYR A C 1
ATOM 1933 O O . TYR A 1 249 ? 14.601 -13.810 -23.475 1.00 88.12 249 TYR A O 1
ATOM 1941 N N . ARG A 1 250 ? 16.810 -13.557 -23.846 1.00 90.88 250 ARG A N 1
ATOM 1942 C CA . ARG A 1 250 ? 17.217 -13.289 -22.465 1.00 90.88 250 ARG A CA 1
ATOM 1943 C C . ARG A 1 250 ? 18.329 -12.239 -22.432 1.00 90.88 250 ARG A C 1
ATOM 1945 O O . ARG A 1 250 ? 19.109 -12.170 -23.384 1.00 90.88 250 ARG A O 1
ATOM 1952 N N . PRO A 1 251 ? 18.433 -11.423 -21.377 1.00 92.25 251 PRO A N 1
ATOM 1953 C CA . PRO A 1 251 ? 19.580 -10.559 -21.195 1.00 92.25 251 PRO A CA 1
ATOM 1954 C C . PRO A 1 251 ? 20.832 -11.412 -20.969 1.00 92.25 251 PRO A C 1
ATOM 1956 O O . PRO A 1 251 ? 20.788 -12.514 -20.419 1.00 92.25 251 PRO A O 1
ATOM 1959 N N . ASP A 1 252 ? 21.969 -10.904 -21.419 1.00 93.38 252 ASP A N 1
ATOM 1960 C CA . ASP A 1 252 ? 23.252 -11.536 -21.179 1.00 93.38 252 ASP A CA 1
ATOM 1961 C C . ASP A 1 252 ? 23.717 -11.253 -19.747 1.00 93.38 252 ASP A C 1
ATOM 1963 O O . ASP A 1 252 ? 23.918 -10.102 -19.342 1.00 93.38 252 ASP A O 1
ATOM 1967 N N . PHE A 1 253 ? 23.935 -12.333 -18.999 1.00 91.88 253 PHE A N 1
ATOM 1968 C CA . PHE A 1 253 ? 24.335 -12.299 -17.596 1.00 91.88 253 PHE A CA 1
ATOM 1969 C C . PHE A 1 253 ? 25.617 -11.488 -17.350 1.00 91.88 253 PHE A C 1
ATOM 1971 O O . PHE A 1 253 ? 25.712 -10.766 -16.356 1.00 91.88 253 PHE A O 1
ATOM 1978 N N . TRP A 1 254 ? 26.614 -11.595 -18.234 1.00 94.06 254 TRP A N 1
ATOM 1979 C CA . TRP A 1 254 ? 27.902 -10.932 -18.030 1.00 94.06 254 TRP A CA 1
ATOM 1980 C C . TRP A 1 254 ? 27.798 -9.424 -18.227 1.00 94.06 254 TRP A C 1
ATOM 1982 O O . TRP A 1 254 ? 28.334 -8.678 -17.409 1.00 94.06 254 TRP A O 1
ATOM 1992 N N . SER A 1 255 ? 27.047 -8.980 -19.236 1.00 94.69 255 SER A N 1
ATOM 1993 C CA . SER A 1 255 ? 26.807 -7.555 -19.480 1.00 94.69 255 SER A CA 1
ATOM 1994 C C . SER A 1 255 ? 26.054 -6.871 -18.329 1.00 94.69 255 SER A C 1
ATOM 1996 O O . SER A 1 255 ? 26.396 -5.756 -17.939 1.00 94.69 255 SER A O 1
ATOM 1998 N N . LEU A 1 256 ? 25.083 -7.553 -17.708 1.00 94.75 256 LEU A N 1
ATOM 1999 C CA . LEU A 1 256 ? 24.397 -7.042 -16.516 1.00 94.75 256 LEU A CA 1
ATOM 2000 C C . LEU A 1 256 ? 25.333 -6.965 -15.306 1.00 94.75 256 LEU A C 1
ATOM 2002 O O . LEU A 1 256 ? 25.330 -5.975 -14.573 1.00 94.75 256 LEU A O 1
ATOM 2006 N N . ARG A 1 257 ? 26.181 -7.980 -15.117 1.00 94.88 257 ARG A N 1
ATOM 2007 C CA . ARG A 1 257 ? 27.148 -8.010 -14.015 1.00 94.88 257 ARG A CA 1
ATOM 2008 C C . ARG A 1 257 ? 28.224 -6.935 -14.144 1.00 94.88 257 ARG A C 1
ATOM 2010 O O . ARG A 1 257 ? 28.710 -6.435 -13.133 1.00 94.88 257 ARG A O 1
ATOM 2017 N N . GLU A 1 258 ? 28.589 -6.555 -15.362 1.00 95.75 258 GLU A N 1
ATOM 2018 C CA . GLU A 1 258 ? 29.470 -5.413 -15.607 1.00 95.75 258 GLU A CA 1
ATOM 2019 C C . GLU A 1 258 ? 28.839 -4.109 -15.100 1.00 95.75 258 GLU A C 1
ATOM 2021 O O . GLU A 1 258 ? 29.487 -3.369 -14.362 1.00 95.75 258 GLU A O 1
ATOM 2026 N N . LEU A 1 259 ? 27.545 -3.880 -15.362 1.00 95.31 259 LEU A N 1
ATOM 2027 C CA . LEU A 1 259 ? 26.821 -2.721 -14.822 1.00 95.31 259 LEU A CA 1
ATOM 2028 C C . LEU A 1 259 ? 26.777 -2.707 -13.282 1.00 95.31 259 LEU A C 1
ATOM 2030 O O . LEU A 1 259 ? 26.819 -1.630 -12.679 1.00 95.31 259 LEU A O 1
ATOM 2034 N N . GLU A 1 260 ? 26.684 -3.878 -12.644 1.00 95.50 260 GLU A N 1
ATOM 2035 C CA . GLU A 1 260 ? 26.748 -4.014 -11.180 1.00 95.50 260 GLU A CA 1
ATOM 2036 C C . GLU A 1 260 ? 28.151 -3.709 -10.639 1.00 95.50 260 GLU A C 1
ATOM 2038 O O . GLU A 1 260 ? 28.299 -2.955 -9.674 1.00 95.50 260 GLU A O 1
ATOM 2043 N N . ASN A 1 261 ? 29.191 -4.258 -11.274 1.00 95.50 261 ASN A N 1
ATOM 2044 C CA . ASN A 1 261 ? 30.588 -4.054 -10.884 1.00 95.50 261 ASN A CA 1
ATOM 2045 C C . ASN A 1 261 ? 31.012 -2.585 -11.034 1.00 95.50 261 ASN A C 1
ATOM 2047 O O . ASN A 1 261 ? 31.672 -2.039 -10.146 1.00 95.50 261 ASN A O 1
ATOM 2051 N N . ASP A 1 262 ? 30.559 -1.931 -12.107 1.00 94.88 262 ASP A N 1
ATOM 2052 C CA . ASP A 1 262 ? 30.720 -0.494 -12.356 1.00 94.88 262 ASP A CA 1
ATOM 2053 C C . ASP A 1 262 ? 29.905 0.375 -11.384 1.00 94.88 262 ASP A C 1
ATOM 2055 O O . ASP A 1 262 ? 30.028 1.601 -11.386 1.00 94.88 262 ASP A O 1
ATOM 2059 N N . LYS A 1 263 ? 29.045 -0.237 -10.556 1.00 92.88 263 LYS A N 1
ATOM 2060 C CA . LYS A 1 263 ? 28.107 0.432 -9.643 1.00 92.88 263 LYS A CA 1
ATOM 2061 C C . LYS A 1 263 ? 27.136 1.379 -10.356 1.00 92.88 263 LYS A C 1
ATOM 2063 O O . LYS A 1 263 ? 26.599 2.290 -9.723 1.00 92.88 263 LYS A O 1
ATOM 2068 N N . LYS A 1 264 ? 26.886 1.160 -11.653 1.00 92.50 264 LYS A N 1
ATOM 2069 C CA . LYS A 1 264 ? 25.838 1.866 -12.411 1.00 92.50 264 LYS A CA 1
ATOM 2070 C C . LYS A 1 264 ? 24.457 1.403 -11.969 1.00 92.50 264 LYS A C 1
ATOM 2072 O O . LYS A 1 264 ? 23.541 2.214 -11.870 1.00 92.50 264 LYS A O 1
ATOM 2077 N N . ILE A 1 265 ? 24.332 0.112 -11.668 1.00 95.00 265 ILE A N 1
ATOM 2078 C CA . ILE A 1 265 ? 23.143 -0.477 -11.054 1.00 95.00 265 ILE A CA 1
ATOM 2079 C C . ILE A 1 265 ? 23.520 -1.112 -9.714 1.00 95.00 265 ILE A C 1
ATOM 2081 O O . ILE A 1 265 ? 24.662 -1.513 -9.498 1.00 95.00 265 ILE A O 1
ATOM 2085 N N . SER A 1 266 ? 22.565 -1.187 -8.792 1.00 94.44 266 SER A N 1
ATOM 2086 C CA . SER A 1 266 ? 22.763 -1.851 -7.499 1.00 94.44 266 SER A CA 1
ATOM 2087 C C . SER A 1 266 ? 22.701 -3.367 -7.628 1.00 94.44 266 SER A C 1
ATOM 2089 O O . SER A 1 266 ? 23.417 -4.066 -6.915 1.00 94.44 266 SER A O 1
ATOM 2091 N N . LYS A 1 267 ? 21.774 -3.856 -8.459 1.00 94.69 267 LYS A N 1
ATOM 2092 C CA . LYS A 1 267 ? 21.471 -5.275 -8.646 1.00 94.69 267 LYS A CA 1
ATOM 2093 C C . LYS A 1 267 ? 20.602 -5.473 -9.888 1.00 94.69 267 LYS A C 1
ATOM 2095 O O . LYS A 1 267 ? 19.799 -4.597 -10.212 1.00 94.69 267 LYS A O 1
ATOM 2100 N N . SER A 1 268 ? 20.705 -6.639 -10.505 1.00 94.19 268 SER A N 1
ATOM 2101 C CA . SER A 1 268 ? 19.798 -7.167 -11.517 1.00 94.19 268 SER A CA 1
ATOM 2102 C C . SER A 1 268 ? 19.265 -8.548 -11.114 1.00 94.19 268 SER A C 1
ATOM 2104 O O . SER A 1 268 ? 19.966 -9.344 -10.487 1.00 94.19 268 SER A O 1
ATOM 2106 N N . GLU A 1 269 ? 18.001 -8.828 -11.426 1.00 93.75 269 GLU A N 1
ATOM 2107 C CA . GLU A 1 269 ? 17.357 -10.120 -11.174 1.00 93.75 269 GLU A CA 1
ATOM 2108 C C . GLU A 1 269 ? 16.438 -10.499 -12.335 1.00 93.75 269 GLU A C 1
ATOM 2110 O O . GLU A 1 269 ? 15.597 -9.710 -12.756 1.00 93.75 269 GLU A O 1
ATOM 2115 N N . GLU A 1 270 ? 16.550 -11.731 -12.820 1.00 90.69 270 GLU A N 1
ATOM 2116 C CA . GLU A 1 270 ? 15.562 -12.315 -13.725 1.00 90.69 270 GLU A CA 1
ATOM 2117 C C . GLU A 1 270 ? 14.545 -13.117 -12.918 1.00 90.69 270 GLU A C 1
ATOM 2119 O O . GLU A 1 270 ? 14.906 -13.989 -12.121 1.00 90.69 270 GLU A O 1
ATOM 2124 N N . ASN A 1 271 ? 13.259 -12.853 -13.131 1.00 83.81 271 ASN A N 1
ATOM 2125 C CA . ASN A 1 271 ? 12.207 -13.642 -12.515 1.00 83.81 271 ASN A CA 1
ATOM 2126 C C . ASN A 1 271 ? 11.768 -14.805 -13.422 1.00 83.81 271 ASN A C 1
ATOM 2128 O O . ASN A 1 271 ? 11.870 -14.763 -14.649 1.00 83.81 271 ASN A O 1
ATOM 2132 N N . GLY A 1 272 ? 11.196 -15.851 -12.817 1.00 77.56 272 GLY A N 1
ATOM 2133 C CA . GLY A 1 272 ? 10.695 -17.027 -13.545 1.00 77.56 272 GLY A CA 1
ATOM 2134 C C . GLY A 1 272 ? 9.503 -16.763 -14.481 1.00 77.56 272 GLY A C 1
ATOM 2135 O O . GLY A 1 272 ? 8.931 -17.711 -15.009 1.00 77.56 272 GLY A O 1
ATOM 2136 N N . LYS A 1 273 ? 9.090 -15.502 -14.663 1.00 83.19 273 LYS A N 1
ATOM 2137 C CA . LYS A 1 273 ? 7.997 -15.078 -15.554 1.00 83.19 273 LYS A CA 1
ATOM 2138 C C . LYS A 1 273 ? 8.495 -14.348 -16.801 1.00 83.19 273 LYS A C 1
ATOM 2140 O O . LYS A 1 273 ? 7.677 -13.842 -17.568 1.00 83.19 273 LYS A O 1
ATOM 2145 N N . GLY A 1 274 ? 9.806 -14.316 -17.020 1.00 86.06 274 GLY A N 1
ATOM 2146 C CA . GLY A 1 274 ? 10.389 -13.662 -18.180 1.00 86.06 274 GLY A CA 1
ATOM 2147 C C . GLY A 1 274 ? 10.483 -12.141 -18.028 1.00 86.06 274 GLY A C 1
ATOM 2148 O O . GLY A 1 274 ? 10.304 -11.413 -19.003 1.00 86.06 274 GLY A O 1
ATOM 2149 N N . GLU A 1 275 ? 10.724 -11.651 -16.812 1.00 92.62 275 GLU A N 1
ATOM 2150 C CA . GLU A 1 275 ? 10.941 -10.229 -16.539 1.00 92.62 275 GLU A CA 1
ATOM 2151 C C . GLU A 1 275 ? 12.321 -10.022 -15.907 1.00 92.62 275 GLU A C 1
ATOM 2153 O O . GLU A 1 275 ? 12.719 -10.766 -15.010 1.00 92.62 275 GLU A O 1
ATOM 2158 N N . LEU A 1 276 ? 13.025 -8.995 -16.375 1.00 92.94 276 LEU A N 1
ATOM 2159 C CA . LEU A 1 276 ? 14.263 -8.490 -15.796 1.00 92.94 276 LEU A CA 1
ATOM 2160 C C . LEU A 1 276 ? 13.939 -7.304 -14.880 1.00 92.94 276 LEU A C 1
ATOM 2162 O O . LEU A 1 276 ? 13.278 -6.347 -15.291 1.00 92.94 276 LEU A O 1
ATOM 2166 N N . GLU A 1 277 ? 14.432 -7.357 -13.652 1.00 95.06 277 GLU A N 1
ATOM 2167 C CA . GLU A 1 277 ? 14.319 -6.310 -12.644 1.00 95.06 277 GLU A CA 1
ATOM 2168 C C . GLU A 1 277 ? 15.698 -5.691 -12.388 1.00 95.06 277 GLU A C 1
ATOM 2170 O O . GLU A 1 277 ? 16.649 -6.396 -12.060 1.00 95.06 277 GLU A O 1
ATOM 2175 N N . ILE A 1 278 ? 15.820 -4.371 -12.548 1.00 94.81 278 ILE A N 1
ATOM 2176 C CA . ILE A 1 278 ? 17.064 -3.619 -12.334 1.00 94.81 278 ILE A CA 1
ATOM 2177 C C . ILE A 1 278 ? 16.852 -2.618 -11.200 1.00 94.81 278 ILE A C 1
ATOM 2179 O O . ILE A 1 278 ? 15.989 -1.742 -11.280 1.00 94.81 278 ILE A O 1
ATOM 2183 N N . TYR A 1 279 ? 17.671 -2.727 -10.158 1.00 95.25 279 TYR A N 1
ATOM 2184 C CA . TYR A 1 279 ? 17.606 -1.904 -8.957 1.00 95.25 279 TYR A CA 1
ATOM 2185 C C . TYR A 1 279 ? 18.627 -0.766 -9.028 1.00 95.25 279 TYR A C 1
ATOM 2187 O O . TYR A 1 279 ? 19.821 -0.999 -9.217 1.00 95.25 279 TYR A O 1
ATOM 2195 N N . LEU A 1 280 ? 18.179 0.464 -8.794 1.00 94.75 280 LEU A N 1
ATOM 2196 C CA . LEU A 1 280 ? 18.990 1.682 -8.766 1.00 94.75 280 LEU A CA 1
ATOM 2197 C C . LEU A 1 280 ? 18.885 2.344 -7.389 1.00 94.75 280 LEU A C 1
ATOM 2199 O O . LEU A 1 280 ? 17.825 2.313 -6.765 1.00 94.75 280 LEU A O 1
ATOM 2203 N N . LYS A 1 281 ? 19.971 2.959 -6.903 1.00 91.75 281 LYS A N 1
ATOM 2204 C CA . LYS A 1 281 ? 19.947 3.673 -5.610 1.00 91.75 281 LYS A CA 1
ATOM 2205 C C . LYS A 1 281 ? 19.209 5.006 -5.678 1.00 91.75 281 LYS A C 1
ATOM 2207 O O . LYS A 1 281 ? 18.534 5.356 -4.725 1.00 91.75 281 LYS A O 1
ATOM 2212 N N . SER A 1 282 ? 19.423 5.755 -6.754 1.00 91.62 282 SER A N 1
ATOM 2213 C CA . SER A 1 282 ? 18.873 7.090 -6.983 1.00 91.62 282 SER A CA 1
ATOM 2214 C C . SER A 1 282 ? 19.081 7.462 -8.450 1.00 91.62 282 SER A C 1
ATOM 2216 O O . SER A 1 282 ? 20.063 7.039 -9.064 1.00 91.62 282 SER A O 1
ATOM 2218 N N . VAL A 1 283 ? 18.160 8.245 -9.001 1.00 91.12 283 VAL A N 1
ATOM 2219 C CA . VAL A 1 283 ? 18.213 8.817 -10.352 1.00 91.12 283 VAL A CA 1
ATOM 2220 C C . VAL A 1 283 ? 17.937 10.308 -10.232 1.00 91.12 283 VAL A C 1
ATOM 2222 O O . VAL A 1 283 ? 16.873 10.694 -9.746 1.00 91.12 283 VAL A O 1
ATOM 2225 N N . SER A 1 284 ? 18.890 11.134 -10.650 1.00 86.00 284 SER A N 1
ATOM 2226 C CA . SER A 1 284 ? 18.773 12.597 -10.666 1.00 86.00 284 SER A CA 1
ATOM 2227 C C . SER A 1 284 ? 18.745 13.133 -12.093 1.00 86.00 284 SER A C 1
ATOM 2229 O O . SER A 1 284 ? 17.796 13.796 -12.483 1.00 86.00 284 SER A O 1
ATOM 2231 N N . ASN A 1 285 ? 19.753 12.772 -12.886 1.00 84.38 285 ASN A N 1
ATOM 2232 C CA . ASN A 1 285 ? 19.900 13.178 -14.278 1.00 84.38 285 ASN A CA 1
ATOM 2233 C C . ASN A 1 285 ? 19.598 12.018 -15.230 1.00 84.38 285 ASN A C 1
ATOM 2235 O O . ASN A 1 285 ? 19.612 10.845 -14.837 1.00 84.38 285 ASN A O 1
ATOM 2239 N N . GLN A 1 286 ? 19.412 12.352 -16.507 1.00 90.00 286 GLN A N 1
ATOM 2240 C CA . GLN A 1 286 ? 19.311 11.369 -17.576 1.00 90.00 286 GLN A CA 1
ATOM 2241 C C . GLN A 1 286 ? 20.512 10.412 -17.560 1.00 90.00 286 GLN A C 1
ATOM 2243 O O . GLN A 1 286 ? 21.669 10.827 -17.630 1.00 90.00 286 GLN A O 1
ATOM 2248 N N . SER A 1 287 ? 20.217 9.120 -17.469 1.00 91.50 287 SER A N 1
ATOM 2249 C CA . SER A 1 287 ? 21.194 8.039 -17.380 1.00 91.50 287 SER A CA 1
ATOM 2250 C C . SER A 1 287 ? 20.863 6.945 -18.390 1.00 91.50 287 SER A C 1
ATOM 2252 O O . SER A 1 287 ? 19.695 6.627 -18.610 1.00 91.50 287 SER A O 1
ATOM 2254 N N . ASN A 1 288 ? 21.900 6.358 -18.990 1.00 93.25 288 ASN A N 1
ATOM 2255 C CA . ASN A 1 288 ? 21.771 5.281 -19.968 1.00 93.25 288 ASN A CA 1
ATOM 2256 C C . ASN A 1 288 ? 22.350 3.984 -19.400 1.00 93.25 288 ASN A C 1
ATOM 2258 O O . ASN A 1 288 ? 23.499 3.952 -18.957 1.00 93.25 288 ASN A O 1
ATOM 2262 N N . TYR A 1 289 ? 21.567 2.912 -19.467 1.00 93.44 289 TYR A N 1
ATOM 2263 C CA . TYR A 1 289 ? 21.952 1.568 -19.054 1.00 93.44 289 TYR A CA 1
ATOM 2264 C C . TYR A 1 289 ? 21.923 0.659 -20.277 1.00 93.44 289 TYR A C 1
ATOM 2266 O O . TYR A 1 289 ? 20.850 0.345 -20.789 1.00 93.44 289 TYR A O 1
ATOM 2274 N N . THR A 1 290 ? 23.100 0.263 -20.756 1.00 93.56 290 THR A N 1
ATOM 2275 C CA . THR A 1 290 ? 23.241 -0.592 -21.939 1.00 93.56 290 THR A CA 1
ATOM 2276 C C . THR A 1 290 ? 23.708 -1.979 -21.530 1.00 93.56 290 THR A C 1
ATOM 2278 O O . THR A 1 290 ? 24.686 -2.105 -20.800 1.00 93.56 290 THR A O 1
ATOM 2281 N N . PHE A 1 291 ? 23.013 -3.007 -22.004 1.00 93.56 291 PHE A N 1
ATOM 2282 C CA . PHE A 1 291 ? 23.354 -4.411 -21.784 1.00 93.56 291 PHE A CA 1
ATOM 2283 C C . PHE A 1 291 ? 22.887 -5.262 -22.972 1.00 93.56 291 PHE A C 1
ATOM 2285 O O . PHE A 1 291 ? 22.067 -4.827 -23.785 1.00 93.56 291 PHE A O 1
ATOM 2292 N N . LEU A 1 292 ? 23.446 -6.461 -23.116 1.00 92.00 292 LEU A N 1
ATOM 2293 C CA . LEU A 1 292 ? 23.198 -7.330 -24.266 1.00 92.00 292 LEU A CA 1
ATOM 2294 C C . LEU A 1 292 ? 21.952 -8.198 -24.052 1.00 92.00 292 LEU A C 1
ATOM 2296 O O . LEU A 1 292 ? 21.644 -8.590 -22.930 1.00 92.00 292 LEU A O 1
ATOM 2300 N N . TYR A 1 293 ? 21.267 -8.532 -25.143 1.00 90.31 293 TYR A N 1
ATOM 2301 C CA . TYR A 1 293 ? 20.257 -9.591 -25.224 1.00 90.31 293 TYR A CA 1
ATOM 2302 C C . TYR A 1 293 ? 20.699 -10.653 -26.226 1.00 90.31 293 TYR A C 1
ATOM 2304 O O . TYR A 1 293 ? 21.277 -10.315 -27.261 1.00 90.31 293 TYR A O 1
ATOM 2312 N N . THR A 1 294 ? 20.394 -11.914 -25.921 1.00 85.75 294 THR A N 1
ATOM 2313 C CA . THR A 1 294 ? 20.693 -13.108 -26.731 1.00 85.75 294 THR A CA 1
ATOM 2314 C C . THR A 1 294 ? 19.485 -14.017 -26.880 1.00 85.75 294 THR A C 1
ATOM 2316 O O . THR A 1 294 ? 18.665 -14.016 -25.930 1.00 85.75 294 THR A O 1
#

Sequence (294 aa):
MLNAFTMAGLSEYRDPLKAKLMKKAIVKDGTIHWEREDMPSLWPVPFFLPIYAPAEVQLTAYMLLSMTEEIRQLKNSPVDDTKASSAQKMSIMAQVAMWLVRQQNSRGGFPSTQDTVVTIKALAGFAKMLYTPNSQQTIKVKGDKGEIGNLNLGPENRLVVQRQDLPEVIGDYSLEVEGSGWFLSQTTVKYNVPIPKENAAFSLAVCATSDKCVNGVTKVFNMTVTLEYQGFLNASDMTLIKIRMLSGYRPDFWSLRELENDKKISKSEENGKGELEIYLKSVSNQSNYTFLYT